Protein AF-A0A847W3Y6-F1 (afdb_monomer_lite)

Foldseek 3Di:
DDPPDPLPPDPQQVVLVVVLLLVLLLVCVVVVPDDLVWWWKWADADDPDRDQKIFIDINQFTFWIKGKDWDLDDDPPFDWDDDDNTIITIDIGGDPDRPDGGHPDIDTNSCPSQVVLQPEEDEAEDDDDPVLQVLVLVVVVVCCVPPPCVPPPDAQKKKFKKFWAWEWEWDADPVSNYIYTYIAQWTWIFIDTLQHTFKIKIARSVDRVDIDIDGDDPPLPDRRNPLVQFFFWHWYFYDDDPPTQIQIDGPHPVSNPVCVVPRSDRSRCHPVNVVVVNVVSVVDGTMDGSDMDHD

pLDDT: mean 76.76, std 15.42, range [33.19, 96.69]

Structure (mmCIF, N/CA/C/O backbone):
data_AF-A0A847W3Y6-F1
#
_entry.id   AF-A0A847W3Y6-F1
#
loop_
_atom_site.group_PDB
_atom_site.id
_atom_site.type_symbol
_atom_site.label_atom_id
_atom_site.label_alt_id
_atom_site.label_comp_id
_atom_site.label_asym_id
_atom_site.label_entity_id
_atom_site.label_seq_id
_atom_site.pdbx_PDB_ins_code
_atom_site.Cartn_x
_atom_site.Cartn_y
_atom_site.Cartn_z
_atom_site.occupancy
_atom_site.B_iso_or_equiv
_atom_site.auth_seq_id
_atom_site.auth_comp_id
_atom_site.auth_asym_id
_atom_site.auth_atom_id
_atom_site.pdbx_PDB_model_num
ATOM 1 N N . ALA A 1 1 ? 46.071 -13.046 -30.310 1.00 34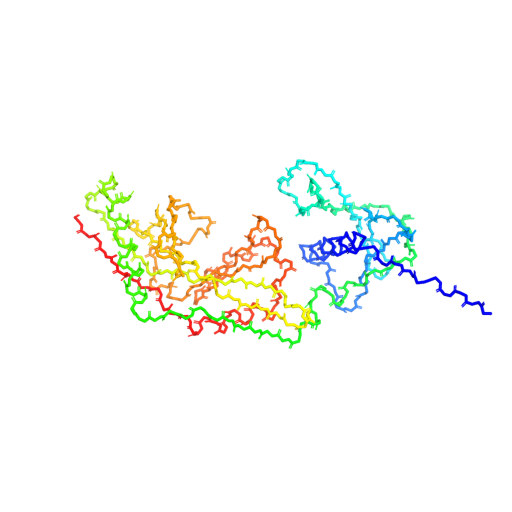.34 1 ALA A N 1
ATOM 2 C CA . ALA A 1 1 ? 45.314 -13.165 -29.049 1.00 34.34 1 ALA A CA 1
ATOM 3 C C . ALA A 1 1 ? 45.473 -11.833 -28.324 1.00 34.34 1 ALA A C 1
ATOM 5 O O . ALA A 1 1 ? 46.567 -11.531 -27.885 1.00 34.34 1 ALA A O 1
ATOM 6 N N . GLY A 1 2 ? 44.532 -10.894 -28.398 1.00 35.84 2 GLY A N 1
ATOM 7 C CA . GLY A 1 2 ? 43.123 -11.077 -28.051 1.00 35.84 2 GLY A CA 1
ATOM 8 C C . GLY A 1 2 ? 42.966 -10.951 -26.535 1.00 35.84 2 GLY A C 1
ATOM 9 O O . GLY A 1 2 ? 42.517 -11.891 -25.894 1.00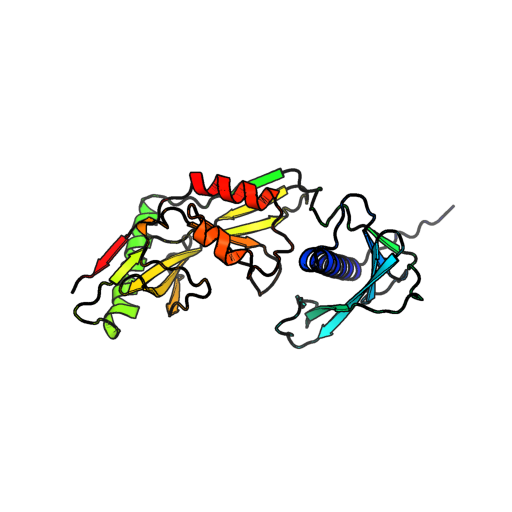 35.84 2 GLY A O 1
ATOM 10 N N . CYS A 1 3 ? 43.457 -9.853 -25.953 1.00 33.19 3 CYS A N 1
ATOM 11 C CA . CYS A 1 3 ? 43.268 -9.571 -24.534 1.00 33.19 3 CYS A CA 1
ATOM 12 C C . CYS A 1 3 ? 41.873 -8.954 -24.390 1.00 33.19 3 CYS A C 1
ATOM 14 O O . CYS A 1 3 ? 41.708 -7.750 -24.575 1.00 33.19 3 CYS A O 1
ATOM 16 N N . ASN A 1 4 ? 40.861 -9.788 -24.145 1.00 39.59 4 ASN A N 1
ATOM 17 C CA . ASN A 1 4 ? 39.539 -9.309 -23.757 1.00 39.59 4 ASN A CA 1
ATOM 18 C C . ASN A 1 4 ? 39.690 -8.601 -22.407 1.00 39.59 4 ASN A C 1
ATOM 20 O O . ASN A 1 4 ? 39.805 -9.256 -21.369 1.00 39.59 4 ASN A O 1
ATOM 24 N N . LYS A 1 5 ? 39.728 -7.262 -22.422 1.00 39.59 5 LYS A N 1
ATOM 25 C CA . LYS A 1 5 ? 39.512 -6.462 -21.216 1.00 39.59 5 LYS A CA 1
ATOM 26 C C . LYS A 1 5 ? 38.151 -6.881 -20.661 1.00 39.59 5 LYS A C 1
ATOM 28 O O . LYS A 1 5 ? 37.132 -6.689 -21.317 1.00 39.59 5 LYS A O 1
ATOM 33 N N . LYS A 1 6 ? 38.141 -7.489 -19.475 1.00 39.91 6 LYS A N 1
ATOM 34 C CA . LYS A 1 6 ? 36.922 -7.625 -18.675 1.00 39.91 6 LYS A CA 1
ATOM 35 C C . LYS A 1 6 ? 36.411 -6.205 -18.429 1.00 39.91 6 LYS A C 1
ATOM 37 O O . LYS A 1 6 ? 37.077 -5.450 -17.726 1.00 39.91 6 LYS A O 1
ATOM 42 N N . ILE A 1 7 ? 35.290 -5.843 -19.047 1.00 46.44 7 ILE A N 1
ATOM 43 C CA . ILE A 1 7 ? 34.576 -4.605 -18.734 1.00 46.44 7 ILE A CA 1
ATOM 44 C C . ILE A 1 7 ? 34.076 -4.782 -17.300 1.00 46.44 7 ILE A C 1
ATOM 46 O O . ILE A 1 7 ? 33.281 -5.679 -17.019 1.00 46.44 7 ILE A O 1
ATOM 50 N N . VAL A 1 8 ? 34.641 -4.016 -16.370 1.00 43.69 8 VAL A N 1
ATOM 51 C CA . VAL A 1 8 ? 34.155 -3.961 -14.992 1.00 43.69 8 VAL A CA 1
ATOM 52 C C . VAL A 1 8 ? 32.890 -3.117 -15.044 1.00 43.69 8 VAL A C 1
ATOM 54 O O . VAL A 1 8 ? 32.966 -1.916 -15.277 1.00 43.69 8 VAL A O 1
ATOM 57 N N . VAL A 1 9 ? 31.730 -3.759 -14.919 1.00 54.41 9 VAL A N 1
ATOM 58 C CA . VAL A 1 9 ? 30.443 -3.062 -14.856 1.00 54.41 9 VAL A CA 1
ATOM 59 C C . VAL A 1 9 ? 30.422 -2.259 -13.556 1.00 54.41 9 VAL A C 1
ATOM 61 O O . VAL A 1 9 ? 30.525 -2.835 -12.474 1.00 54.41 9 VAL A O 1
ATOM 64 N N . ASN A 1 10 ? 30.361 -0.934 -13.667 1.00 64.94 10 ASN A N 1
ATOM 65 C CA . ASN A 1 10 ? 30.278 -0.038 -12.521 1.00 64.94 10 ASN A CA 1
ATOM 66 C C . ASN A 1 10 ? 28.858 -0.117 -11.929 1.00 64.94 10 ASN A C 1
ATOM 68 O O . ASN A 1 10 ? 27.889 0.238 -12.600 1.00 64.94 10 ASN A O 1
ATOM 72 N N . GLU A 1 11 ? 28.734 -0.586 -10.684 1.00 64.94 11 GLU A N 1
ATOM 73 C CA . GLU A 1 11 ? 27.454 -0.701 -9.963 1.00 64.94 11 GLU A CA 1
ATOM 74 C C . GLU A 1 11 ? 26.702 0.643 -9.878 1.00 64.94 11 GLU A C 1
ATOM 76 O O . GLU A 1 11 ? 25.468 0.674 -9.873 1.00 64.94 11 GLU A O 1
ATOM 81 N N . GLU A 1 12 ? 27.433 1.764 -9.878 1.00 68.56 12 GLU A N 1
ATOM 82 C CA . GLU A 1 12 ? 26.855 3.112 -9.887 1.00 68.56 12 GLU A CA 1
ATOM 83 C C . GLU A 1 12 ? 26.103 3.397 -11.195 1.00 68.56 12 GLU A C 1
ATOM 85 O O . GLU A 1 12 ? 24.974 3.891 -11.178 1.00 68.56 12 GLU A O 1
ATOM 90 N N . THR A 1 13 ? 26.696 3.023 -12.330 1.00 70.88 13 THR A N 1
ATOM 91 C CA . THR A 1 13 ? 26.105 3.210 -13.659 1.00 70.88 13 THR A CA 1
ATOM 92 C C . THR A 1 13 ? 24.844 2.362 -13.829 1.00 70.88 13 THR A C 1
ATOM 94 O O . THR A 1 13 ? 23.845 2.843 -14.359 1.00 70.88 13 THR A O 1
ATOM 97 N N . GLU A 1 14 ? 24.848 1.123 -13.334 1.00 71.62 14 GLU A N 1
ATOM 98 C CA . GLU A 1 14 ? 23.669 0.247 -13.393 1.00 71.62 14 GLU A CA 1
ATOM 99 C C . GLU A 1 14 ? 22.512 0.759 -12.528 1.00 71.62 14 GLU A C 1
ATOM 101 O O . GLU A 1 14 ? 21.351 0.680 -12.928 1.00 71.62 14 GLU A O 1
ATOM 106 N N . THR A 1 15 ? 22.812 1.360 -11.374 1.00 70.19 15 THR A N 1
ATOM 107 C CA . THR A 1 15 ? 21.784 1.953 -10.508 1.00 70.19 15 THR A CA 1
ATOM 108 C C . THR A 1 15 ? 21.056 3.109 -11.205 1.00 70.19 15 THR A C 1
ATOM 110 O O . THR A 1 15 ? 19.825 3.172 -11.166 1.00 70.19 15 THR A O 1
ATOM 113 N N . LEU A 1 16 ? 21.789 3.995 -11.890 1.00 80.00 16 LEU A N 1
ATOM 114 C CA . LEU A 1 16 ? 21.196 5.107 -12.642 1.00 80.00 16 LEU A CA 1
ATOM 115 C C . LEU A 1 16 ? 20.384 4.627 -13.851 1.00 80.00 16 LEU A C 1
ATOM 117 O O . LEU A 1 16 ? 19.294 5.146 -14.083 1.00 80.00 16 LEU A O 1
ATOM 121 N N . LYS A 1 17 ? 20.859 3.601 -14.569 1.00 80.94 17 LYS A N 1
ATOM 122 C CA . LYS A 1 17 ? 20.120 2.987 -15.686 1.00 80.94 17 LYS A CA 1
ATOM 123 C C . LYS A 1 17 ? 18.768 2.441 -15.243 1.00 80.94 17 LYS A C 1
ATOM 125 O O . LYS A 1 17 ? 17.753 2.751 -15.859 1.00 80.94 17 LYS A O 1
ATOM 130 N N . ILE A 1 18 ? 18.745 1.680 -14.146 1.00 73.31 18 ILE A N 1
ATOM 131 C CA . ILE A 1 18 ? 17.509 1.136 -13.566 1.00 73.31 18 ILE A CA 1
ATOM 132 C C . ILE A 1 18 ? 16.547 2.268 -13.192 1.00 73.31 18 ILE A C 1
ATOM 134 O O . ILE A 1 18 ? 15.336 2.157 -13.394 1.00 73.31 18 ILE A O 1
ATOM 138 N N . PHE A 1 19 ? 17.072 3.359 -12.635 1.00 76.50 19 PHE A N 1
ATOM 139 C CA . PHE A 1 19 ? 16.254 4.497 -12.239 1.00 76.50 19 PHE A CA 1
ATOM 140 C C . PHE A 1 19 ? 15.666 5.243 -13.447 1.00 76.50 19 PHE A C 1
ATOM 142 O O . PHE A 1 19 ? 14.465 5.511 -13.461 1.00 76.50 19 PHE A O 1
ATOM 149 N N . ALA A 1 20 ? 16.464 5.499 -14.488 1.00 83.50 20 ALA A N 1
ATOM 150 C CA . ALA A 1 20 ? 15.996 6.105 -15.735 1.00 83.50 20 ALA A CA 1
ATOM 151 C C . ALA A 1 20 ? 14.949 5.241 -16.449 1.00 83.50 20 ALA A C 1
ATOM 153 O O . ALA A 1 20 ? 13.919 5.757 -16.877 1.00 83.50 20 ALA A O 1
ATOM 154 N N . GLN A 1 21 ? 15.179 3.927 -16.515 1.00 82.31 21 GLN A N 1
ATOM 155 C CA . GLN A 1 21 ? 14.214 2.956 -17.032 1.00 82.31 21 GLN A CA 1
ATOM 156 C C . GLN A 1 21 ? 12.876 3.076 -16.302 1.00 82.31 21 GLN A C 1
ATOM 158 O O . GLN A 1 21 ? 11.837 3.218 -16.940 1.00 82.31 21 GLN A O 1
ATOM 163 N N . SER A 1 22 ? 12.909 3.111 -14.969 1.00 74.50 22 SER A N 1
ATOM 164 C CA . SER A 1 22 ? 11.678 3.196 -14.186 1.00 74.50 22 SER A CA 1
ATOM 165 C C . SER A 1 22 ? 10.915 4.508 -14.443 1.00 74.50 22 SER A C 1
ATOM 167 O O . SER A 1 22 ? 9.686 4.502 -14.455 1.00 74.50 22 SER A O 1
ATOM 169 N N . CYS A 1 23 ? 11.622 5.631 -14.646 1.00 80.38 23 CYS A N 1
ATOM 170 C CA . CYS A 1 23 ? 11.006 6.920 -14.999 1.00 80.38 23 CYS A CA 1
ATOM 171 C C . CYS A 1 23 ? 10.324 6.867 -16.377 1.00 80.38 23 CYS A C 1
ATOM 173 O O . CYS A 1 23 ? 9.257 7.446 -16.563 1.00 80.38 23 CYS A O 1
ATOM 175 N N . ALA A 1 24 ? 10.933 6.163 -17.335 1.00 83.56 24 ALA A N 1
ATOM 176 C CA . ALA A 1 24 ? 10.386 5.978 -18.675 1.00 83.56 24 ALA A CA 1
ATOM 177 C C . ALA A 1 24 ? 9.082 5.168 -18.661 1.00 83.56 24 ALA A C 1
ATOM 179 O O . ALA A 1 24 ? 8.112 5.542 -19.315 1.00 83.56 24 ALA A O 1
ATOM 180 N N . GLU A 1 25 ? 9.070 4.071 -17.902 1.00 76.44 25 GLU A N 1
ATOM 181 C CA . GLU A 1 25 ? 7.910 3.189 -17.735 1.00 76.44 25 GLU A CA 1
ATOM 182 C C . GLU A 1 25 ? 6.723 3.944 -17.134 1.00 76.44 25 GLU A C 1
ATOM 184 O O . GLU A 1 25 ? 5.634 3.930 -17.699 1.00 76.44 25 GLU A O 1
ATOM 189 N N . GLU A 1 26 ? 6.959 4.683 -16.048 1.00 73.00 26 GLU A N 1
ATOM 190 C CA . GLU A 1 26 ? 5.934 5.496 -15.386 1.00 73.00 26 GLU A CA 1
ATOM 191 C C . GLU A 1 26 ? 5.360 6.570 -16.321 1.00 73.00 26 GLU A C 1
ATOM 193 O O . GLU A 1 26 ? 4.152 6.788 -16.351 1.00 73.00 26 GLU A O 1
ATOM 198 N N . TYR A 1 27 ? 6.202 7.216 -17.132 1.00 79.56 27 TYR A N 1
ATOM 199 C CA . TYR A 1 27 ? 5.732 8.180 -18.125 1.00 79.56 27 TYR A CA 1
ATOM 200 C C . TYR A 1 27 ? 4.828 7.535 -19.186 1.00 79.56 27 TYR A C 1
ATOM 202 O O . TYR A 1 27 ? 3.799 8.115 -19.543 1.00 79.56 27 TYR A O 1
ATOM 210 N N . LEU A 1 28 ? 5.184 6.346 -19.685 1.00 76.75 28 LEU A N 1
ATOM 211 C CA . LEU A 1 28 ? 4.359 5.612 -20.649 1.00 76.75 28 LEU A CA 1
ATOM 212 C C . LEU A 1 28 ? 3.020 5.179 -20.042 1.00 76.75 28 LEU A C 1
ATOM 214 O O . LEU A 1 28 ? 1.999 5.243 -20.726 1.00 76.75 28 LEU A O 1
ATOM 218 N N . GLU A 1 29 ? 3.029 4.771 -18.773 1.00 68.19 29 GLU A N 1
ATOM 219 C CA . GLU A 1 29 ? 1.849 4.343 -18.022 1.00 68.19 29 GLU A CA 1
ATOM 220 C C . GLU A 1 29 ? 0.889 5.515 -17.760 1.00 68.19 29 GLU A C 1
ATOM 222 O O . GLU A 1 29 ? -0.261 5.475 -18.196 1.00 68.19 29 GLU A O 1
ATOM 227 N N . ILE A 1 30 ? 1.371 6.603 -17.142 1.00 63.78 30 ILE A N 1
ATOM 228 C CA . ILE A 1 30 ? 0.557 7.779 -16.775 1.00 63.78 30 ILE A CA 1
ATOM 229 C C . ILE A 1 30 ? -0.110 8.412 -18.000 1.00 63.78 30 ILE A C 1
ATOM 231 O O . ILE A 1 30 ? -1.245 8.884 -17.922 1.00 63.78 30 ILE A O 1
ATOM 235 N N . ASN A 1 31 ? 0.583 8.420 -19.138 1.00 64.88 31 ASN A N 1
ATOM 236 C CA . ASN A 1 31 ? 0.076 9.023 -20.368 1.00 64.88 31 ASN A CA 1
ATOM 237 C C . ASN A 1 31 ? -0.657 8.025 -21.279 1.00 64.88 31 ASN A C 1
ATOM 239 O O . ASN A 1 31 ? -1.070 8.403 -22.377 1.00 64.88 31 ASN A O 1
ATOM 243 N N . ASN A 1 32 ? -0.833 6.769 -20.847 1.00 62.59 32 ASN A N 1
ATOM 244 C CA . ASN A 1 32 ? -1.475 5.702 -21.619 1.00 62.59 32 ASN A CA 1
ATOM 245 C C . ASN A 1 32 ? -0.882 5.554 -23.040 1.00 62.59 32 ASN A C 1
ATOM 247 O O . ASN A 1 32 ? -1.601 5.490 -24.040 1.00 62.59 32 ASN A O 1
ATOM 251 N N . LEU A 1 33 ? 0.451 5.567 -23.129 1.00 74.44 33 LEU A N 1
ATOM 252 C CA . LEU A 1 33 ? 1.201 5.551 -24.390 1.00 74.44 33 LEU A CA 1
ATOM 253 C C . LEU A 1 33 ? 1.702 4.161 -24.787 1.00 74.44 33 LEU A C 1
ATOM 255 O O . LEU A 1 33 ? 2.223 4.024 -25.894 1.00 74.44 33 LEU A O 1
ATOM 259 N N . TYR A 1 34 ? 1.602 3.163 -23.908 1.00 76.44 34 TYR A N 1
ATOM 260 C CA . TYR A 1 34 ? 2.108 1.812 -24.151 1.00 76.44 34 TYR A CA 1
ATOM 261 C C . TYR A 1 34 ? 1.207 1.005 -25.102 1.00 76.44 34 TYR A C 1
ATOM 263 O O . TYR A 1 34 ? -0.010 0.959 -24.937 1.00 76.44 34 TYR A O 1
ATOM 271 N N . ASP A 1 35 ? 1.827 0.345 -26.081 1.00 72.94 35 ASP A N 1
ATOM 272 C CA . ASP A 1 35 ? 1.204 -0.583 -27.030 1.00 72.94 35 ASP A CA 1
ATOM 273 C C . ASP A 1 35 ? 2.084 -1.835 -27.137 1.00 72.94 35 ASP A C 1
ATOM 275 O O . ASP A 1 35 ? 3.240 -1.754 -27.553 1.00 72.94 35 ASP A O 1
ATOM 279 N N . GLU A 1 36 ? 1.540 -2.998 -26.780 1.00 73.50 36 GLU A N 1
ATOM 280 C CA . GLU A 1 36 ? 2.258 -4.282 -26.772 1.00 73.50 36 GLU A CA 1
ATOM 281 C C . GLU A 1 36 ? 2.876 -4.657 -28.134 1.00 73.50 36 GLU A C 1
ATOM 283 O O . GLU A 1 36 ? 3.815 -5.450 -28.195 1.00 73.50 36 GLU A O 1
ATOM 288 N N . ASN A 1 37 ? 2.379 -4.075 -29.233 1.00 79.19 37 ASN A N 1
ATOM 289 C CA . ASN A 1 37 ? 2.835 -4.365 -30.593 1.00 79.19 37 ASN A CA 1
ATOM 290 C C . ASN A 1 37 ? 3.971 -3.452 -31.076 1.00 79.19 37 ASN A C 1
ATOM 292 O O . ASN A 1 37 ? 4.417 -3.603 -32.216 1.00 79.19 37 ASN A O 1
ATOM 296 N N . LYS A 1 38 ? 4.413 -2.494 -30.254 1.00 82.75 38 LYS A N 1
ATOM 297 C CA . LYS A 1 38 ? 5.449 -1.511 -30.602 1.00 82.75 38 LYS A CA 1
ATOM 298 C C . LYS A 1 38 ? 6.684 -1.674 -29.744 1.00 82.75 38 LYS A C 1
ATOM 300 O O . LYS A 1 38 ? 6.582 -2.109 -28.608 1.00 82.75 38 LYS A O 1
ATOM 305 N N . GLU A 1 39 ? 7.846 -1.283 -30.247 1.00 85.88 39 GLU A N 1
ATOM 306 C CA . GLU A 1 39 ? 9.115 -1.391 -29.528 1.00 85.88 39 GLU A CA 1
ATOM 307 C C . GLU A 1 39 ? 9.443 -0.094 -28.770 1.00 85.88 39 GLU A C 1
ATOM 309 O O . GLU A 1 39 ? 9.721 0.937 -29.381 1.00 85.88 39 GLU A O 1
ATOM 314 N N . TYR A 1 40 ? 9.464 -0.154 -27.439 1.00 86.56 40 TYR A N 1
ATOM 315 C CA . TYR A 1 40 ? 9.875 0.914 -26.533 1.00 86.56 40 TYR A CA 1
ATOM 316 C C . TYR A 1 40 ? 11.264 0.637 -25.963 1.00 86.56 40 TYR A C 1
ATOM 318 O O . TYR A 1 40 ? 11.552 -0.450 -25.460 1.00 86.56 40 TYR A O 1
ATOM 326 N N . TYR A 1 41 ? 12.130 1.644 -25.978 1.00 89.12 41 TYR A N 1
ATOM 327 C CA . TYR A 1 41 ? 13.444 1.573 -25.342 1.00 89.12 41 TYR A CA 1
ATOM 328 C C . TYR A 1 41 ? 13.901 2.953 -24.879 1.00 89.12 41 TYR A C 1
ATOM 330 O O . TYR A 1 41 ? 13.592 3.964 -25.512 1.00 89.12 41 TYR A O 1
ATOM 338 N N . ILE A 1 42 ? 14.694 2.994 -23.808 1.00 91.00 42 ILE A N 1
ATOM 339 C CA . ILE A 1 42 ? 15.541 4.156 -23.538 1.00 91.00 42 ILE A CA 1
ATOM 340 C C . ILE A 1 42 ? 16.889 3.967 -24.221 1.00 91.00 42 ILE A C 1
ATOM 342 O O . ILE A 1 42 ? 17.465 2.879 -24.216 1.00 91.00 42 ILE A O 1
ATOM 346 N N . SER A 1 43 ? 17.401 5.032 -24.818 1.00 90.88 43 SER A N 1
ATOM 347 C CA . SER A 1 43 ? 18.716 5.076 -25.440 1.00 90.88 43 SER A CA 1
ATOM 348 C C . SER A 1 43 ? 19.589 6.121 -24.766 1.00 90.88 43 SER A C 1
ATOM 350 O O . SER A 1 43 ? 19.091 7.127 -24.261 1.00 90.88 43 SER A O 1
ATOM 352 N N . TYR A 1 44 ? 20.891 5.866 -24.739 1.00 87.75 44 TYR A N 1
ATOM 353 C CA . TYR A 1 44 ? 21.872 6.726 -24.092 1.00 87.75 44 TYR A CA 1
ATOM 354 C C . TYR A 1 44 ? 23.248 6.589 -24.771 1.00 87.75 44 TYR A C 1
ATOM 356 O O . TYR A 1 44 ? 23.489 5.612 -25.491 1.00 87.75 44 TYR A O 1
ATOM 364 N N . PRO A 1 45 ? 24.147 7.579 -24.624 1.00 79.62 45 PRO A N 1
ATOM 365 C CA . PRO A 1 45 ? 25.482 7.508 -25.213 1.00 79.62 45 PRO A CA 1
ATOM 366 C C . PRO A 1 45 ? 26.354 6.453 -24.517 1.00 79.62 45 PRO A C 1
ATOM 368 O O . PRO A 1 45 ? 26.329 6.335 -23.293 1.00 79.62 45 PRO A O 1
ATOM 371 N N . GLU A 1 46 ? 27.178 5.733 -25.285 1.00 75.75 46 GLU A N 1
ATOM 372 C CA . GLU A 1 46 ? 28.233 4.877 -24.724 1.00 75.75 46 GLU A CA 1
ATOM 373 C C . GLU A 1 46 ? 29.187 5.728 -23.869 1.00 75.75 46 GLU A C 1
ATOM 375 O O . GLU A 1 46 ? 29.728 6.738 -24.327 1.00 75.75 46 GLU A O 1
ATOM 380 N N . SER A 1 47 ? 29.361 5.338 -22.607 1.00 71.06 47 SER A N 1
ATOM 381 C CA . SER A 1 47 ? 30.118 6.098 -21.612 1.00 71.06 47 SER A CA 1
ATOM 382 C C . SER A 1 47 ? 30.763 5.162 -20.590 1.00 71.06 47 SER A C 1
ATOM 384 O O . SER A 1 47 ? 30.124 4.230 -20.100 1.00 71.06 47 SER A O 1
ATOM 386 N N . GLU A 1 48 ? 32.023 5.434 -20.236 1.00 68.56 48 GLU A N 1
ATOM 387 C CA . GLU A 1 48 ? 32.693 4.806 -19.084 1.00 68.56 48 GLU A CA 1
ATOM 388 C C . GLU A 1 48 ? 32.287 5.471 -17.747 1.00 68.56 48 GLU A C 1
ATOM 390 O O . GLU A 1 48 ? 32.504 4.900 -16.679 1.00 68.56 48 GLU A O 1
ATOM 395 N N . GLU A 1 49 ? 31.652 6.647 -17.809 1.00 79.44 49 GLU A N 1
ATOM 396 C CA . GLU A 1 49 ? 31.169 7.438 -16.671 1.00 79.44 49 GLU A CA 1
ATOM 397 C C . GLU A 1 49 ? 29.654 7.263 -16.437 1.00 79.44 49 GLU A C 1
ATOM 399 O O . GLU A 1 49 ? 28.925 6.921 -17.380 1.00 79.44 49 GLU A O 1
ATOM 404 N N . PRO A 1 50 ? 29.148 7.535 -15.215 1.00 78.06 50 PRO A N 1
ATOM 405 C CA . PRO A 1 50 ? 27.720 7.499 -14.905 1.00 78.06 50 PRO A CA 1
ATOM 406 C C . PRO A 1 50 ? 26.891 8.399 -15.835 1.00 78.06 50 PRO A C 1
ATOM 408 O O . PRO A 1 50 ? 27.200 9.576 -16.028 1.00 78.06 50 PRO A O 1
ATOM 411 N N . VAL A 1 51 ? 25.819 7.839 -16.397 1.00 82.31 51 VAL A N 1
ATOM 412 C CA . VAL A 1 51 ? 24.946 8.515 -17.364 1.00 82.31 51 VAL A CA 1
ATOM 413 C C . VAL A 1 51 ? 23.721 9.090 -16.658 1.00 82.31 51 VAL A C 1
ATOM 415 O O . VAL A 1 51 ? 23.009 8.373 -15.950 1.00 82.31 51 VAL A O 1
ATOM 418 N N . TYR A 1 52 ? 23.467 10.375 -16.896 1.00 88.50 52 TYR A N 1
ATOM 419 C CA . TYR A 1 52 ? 22.373 11.139 -16.290 1.00 88.50 52 TYR A CA 1
ATOM 420 C C . TYR A 1 52 ? 21.301 11.572 -17.295 1.00 88.50 52 TYR A C 1
ATOM 422 O O . TYR A 1 52 ? 20.312 12.181 -16.911 1.00 88.50 52 TYR A O 1
ATOM 430 N N . GLU A 1 53 ? 21.472 11.258 -18.575 1.00 90.81 53 GLU A N 1
ATOM 431 C CA . GLU A 1 53 ? 20.554 11.676 -19.627 1.00 90.81 53 GLU A CA 1
ATOM 432 C C . GLU A 1 53 ? 20.237 10.495 -20.540 1.00 90.81 53 GLU A C 1
ATOM 434 O O . GLU A 1 53 ? 21.138 9.843 -21.075 1.00 90.81 53 GLU A O 1
ATOM 439 N N . TYR A 1 54 ? 18.945 10.214 -20.681 1.00 92.06 54 TYR A N 1
ATOM 440 C CA . TYR A 1 54 ? 18.407 9.103 -21.456 1.00 92.06 54 TYR A CA 1
ATOM 441 C C . TYR A 1 54 ? 17.276 9.610 -22.346 1.00 92.06 54 TYR A C 1
ATOM 443 O O . TYR A 1 54 ? 16.639 10.620 -22.057 1.00 92.06 54 TYR A O 1
ATOM 451 N N . TYR A 1 55 ? 16.999 8.890 -23.423 1.00 91.88 55 TYR A N 1
ATOM 452 C CA . TYR A 1 55 ? 16.024 9.295 -24.428 1.00 91.88 55 TYR A CA 1
ATOM 453 C C . TYR A 1 55 ? 15.073 8.138 -24.701 1.00 91.88 55 TYR A C 1
ATOM 455 O O . TYR A 1 55 ? 15.514 7.063 -25.100 1.00 91.88 55 TYR A O 1
ATOM 463 N N . LEU A 1 56 ? 13.782 8.350 -24.470 1.00 90.94 56 LEU A N 1
ATOM 464 C CA . LEU A 1 56 ? 12.730 7.369 -24.687 1.00 90.94 56 LEU A CA 1
ATOM 465 C C . LEU A 1 56 ? 12.285 7.374 -26.151 1.00 90.94 56 LEU A C 1
ATOM 467 O O . LEU A 1 56 ? 11.934 8.420 -26.700 1.00 90.94 56 LEU A O 1
ATOM 471 N N . PHE A 1 57 ? 12.251 6.190 -26.752 1.00 89.94 57 PHE A N 1
ATOM 472 C CA . PHE A 1 57 ? 11.795 5.959 -28.117 1.00 89.94 57 PHE A CA 1
ATOM 473 C C . PHE A 1 57 ? 10.660 4.933 -28.174 1.00 89.94 57 PHE A C 1
ATOM 475 O O . PHE A 1 57 ? 10.573 4.055 -27.317 1.00 89.94 57 PHE A O 1
ATOM 482 N N . CYS A 1 58 ? 9.844 5.033 -29.226 1.00 88.81 58 CYS A N 1
ATOM 483 C CA . CYS A 1 58 ? 8.862 4.043 -29.670 1.00 88.81 58 CYS A CA 1
ATOM 484 C C . CYS A 1 58 ? 8.997 3.840 -31.186 1.00 88.81 58 CYS A C 1
ATOM 486 O O . CYS A 1 58 ? 8.780 4.787 -31.946 1.00 88.81 58 CYS A O 1
ATOM 488 N N . ASP A 1 59 ? 9.336 2.633 -31.641 1.00 86.12 59 ASP A N 1
ATOM 489 C CA . ASP A 1 59 ? 9.587 2.313 -33.059 1.00 86.12 59 ASP A CA 1
ATOM 490 C C . ASP A 1 59 ? 10.475 3.372 -33.745 1.00 86.12 59 ASP A C 1
ATOM 492 O O . ASP A 1 59 ? 10.104 3.961 -34.761 1.00 86.12 59 ASP A O 1
ATOM 496 N N . GLU A 1 60 ? 11.620 3.692 -33.131 1.00 83.38 60 GLU A N 1
ATOM 497 C CA . GLU A 1 60 ? 12.573 4.725 -33.584 1.00 83.38 60 GLU A CA 1
ATOM 498 C C . GLU A 1 60 ? 12.081 6.183 -33.504 1.00 83.38 60 GLU A C 1
ATOM 500 O O . GLU A 1 60 ? 12.857 7.110 -33.748 1.00 83.38 60 GLU A O 1
ATOM 505 N N . ASN A 1 61 ? 10.836 6.427 -33.087 1.00 86.19 61 ASN A N 1
ATOM 506 C CA . ASN A 1 61 ? 10.324 7.774 -32.847 1.00 86.19 61 ASN A CA 1
ATOM 507 C C . ASN A 1 61 ? 10.667 8.227 -31.434 1.00 86.19 61 ASN A C 1
ATOM 509 O O . ASN A 1 61 ? 10.296 7.577 -30.458 1.00 86.19 61 ASN A O 1
ATOM 513 N N . PHE A 1 62 ? 11.349 9.361 -31.327 1.00 88.69 62 PHE A N 1
ATOM 514 C CA . PHE A 1 62 ? 11.616 10.000 -30.047 1.00 88.69 62 PHE A CA 1
ATOM 515 C C . PHE A 1 62 ? 10.306 10.459 -29.390 1.00 88.69 62 PHE A C 1
ATOM 517 O O . PHE A 1 62 ? 9.476 11.094 -30.046 1.00 88.69 62 PHE A O 1
ATOM 524 N N . LEU A 1 63 ? 10.134 10.131 -28.109 1.00 87.44 63 LEU A N 1
ATOM 525 C CA . LEU A 1 63 ? 8.966 10.509 -27.314 1.00 87.44 63 LEU A CA 1
ATOM 526 C C . LEU A 1 63 ? 9.305 11.560 -26.259 1.00 87.44 63 LEU A C 1
ATOM 528 O O . LEU A 1 63 ? 8.610 12.566 -26.153 1.00 87.44 63 LEU A O 1
ATOM 532 N N . ALA A 1 64 ? 10.343 11.313 -25.459 1.00 90.75 64 ALA A N 1
ATOM 533 C CA . ALA A 1 64 ? 10.688 12.167 -24.329 1.00 90.75 64 ALA A CA 1
ATOM 534 C C . ALA A 1 64 ? 12.144 11.982 -23.899 1.00 90.75 64 ALA A C 1
ATOM 536 O O . ALA A 1 64 ? 12.745 10.921 -24.086 1.00 90.75 64 ALA A O 1
ATOM 537 N N . LYS A 1 65 ? 12.704 13.011 -23.272 1.00 92.44 65 LYS A N 1
ATOM 538 C CA . LYS A 1 65 ? 13.999 12.965 -22.596 1.00 92.44 65 LYS A CA 1
ATOM 539 C C . LYS A 1 65 ? 13.787 12.644 -21.117 1.00 92.44 65 LYS A C 1
ATOM 541 O O . LYS A 1 65 ? 12.852 13.141 -20.502 1.00 92.44 65 LYS A O 1
ATOM 546 N N . ILE A 1 66 ? 14.671 11.842 -20.540 1.00 91.50 66 ILE A N 1
ATOM 547 C CA . ILE A 1 66 ? 14.710 11.514 -19.115 1.00 91.50 66 ILE A CA 1
ATOM 548 C C . ILE A 1 66 ? 16.014 12.078 -18.556 1.00 91.50 66 ILE A C 1
ATOM 550 O O . ILE A 1 66 ? 17.103 11.631 -18.921 1.00 91.50 66 ILE A O 1
ATOM 554 N N . GLU A 1 67 ? 15.900 13.064 -17.675 1.00 92.12 67 GLU A N 1
ATOM 555 C CA . GLU A 1 67 ? 17.029 13.735 -17.039 1.00 92.12 67 GLU A CA 1
ATOM 556 C C . GLU A 1 67 ? 17.119 13.341 -15.565 1.00 92.12 67 GLU A C 1
ATOM 558 O O . GLU A 1 67 ? 16.151 13.457 -14.813 1.00 92.12 67 GLU A O 1
ATOM 563 N N . LEU A 1 68 ? 18.294 12.872 -15.154 1.00 90.75 68 LEU A N 1
ATOM 564 C CA . LEU A 1 68 ? 18.627 12.542 -13.778 1.00 90.75 68 LEU A CA 1
ATOM 565 C C . LEU A 1 68 ? 19.493 13.660 -13.185 1.00 90.75 68 LEU A C 1
ATOM 567 O O . LEU A 1 68 ? 20.540 13.994 -13.727 1.00 90.75 68 LEU A O 1
ATOM 571 N N . SER A 1 69 ? 19.096 14.216 -12.046 1.00 89.25 69 SER A N 1
ATOM 572 C CA . SER A 1 69 ? 19.806 15.315 -11.379 1.00 89.25 69 SER A CA 1
ATOM 573 C C . SER A 1 69 ? 20.207 14.941 -9.959 1.00 89.25 69 SER A C 1
ATOM 575 O O . SER A 1 69 ? 19.374 14.456 -9.199 1.00 89.25 69 SER A O 1
ATOM 577 N N . TYR A 1 70 ? 21.461 15.197 -9.578 1.00 88.50 70 TYR A N 1
ATOM 578 C CA . TYR A 1 70 ? 21.921 15.053 -8.193 1.00 88.50 70 TYR A CA 1
ATOM 579 C C . TYR A 1 70 ? 21.636 16.310 -7.364 1.00 88.50 70 TYR A C 1
ATOM 581 O O . TYR A 1 70 ? 21.889 17.426 -7.815 1.00 88.50 70 TYR A O 1
ATOM 589 N N . SER A 1 71 ? 21.178 16.118 -6.128 1.00 84.81 71 SER A N 1
ATOM 590 C CA . SER A 1 71 ? 20.973 17.164 -5.126 1.00 84.81 71 SER A CA 1
ATOM 591 C C . SER A 1 71 ? 21.358 16.655 -3.736 1.00 84.81 71 SER A C 1
ATOM 593 O O . SER A 1 71 ? 21.037 15.525 -3.377 1.00 84.81 71 SER A O 1
ATOM 595 N N . GLU A 1 72 ? 22.012 17.485 -2.922 1.00 86.56 72 GLU A N 1
ATOM 596 C CA . GLU A 1 72 ? 22.231 17.189 -1.493 1.00 86.56 72 GLU A CA 1
ATOM 597 C C . GLU A 1 72 ? 20.943 17.369 -0.668 1.00 86.56 72 GLU A C 1
ATOM 599 O O . GLU A 1 72 ? 20.789 16.791 0.406 1.00 86.56 72 GLU A O 1
ATOM 604 N N . GLU A 1 73 ? 19.986 18.137 -1.192 1.00 75.44 73 GLU A N 1
ATOM 605 C CA . GLU A 1 73 ? 18.691 18.389 -0.567 1.00 75.44 73 GLU A CA 1
ATOM 606 C C . GLU A 1 73 ? 17.606 17.493 -1.170 1.00 75.44 73 GLU A C 1
ATOM 608 O O . GLU A 1 73 ? 17.553 17.283 -2.387 1.00 75.44 73 GLU A O 1
ATOM 613 N N . ILE A 1 74 ? 16.711 16.989 -0.319 1.00 63.66 74 ILE A N 1
ATOM 614 C CA . ILE A 1 74 ? 15.560 16.203 -0.761 1.00 63.66 74 ILE A CA 1
ATOM 615 C C . ILE A 1 74 ? 14.586 17.096 -1.540 1.00 63.66 74 ILE A C 1
ATOM 617 O O . ILE A 1 74 ? 14.118 18.121 -1.042 1.00 63.66 74 ILE A O 1
ATOM 621 N N . GLN A 1 75 ? 14.268 16.700 -2.771 1.00 63.34 75 GLN A N 1
ATOM 622 C CA . GLN A 1 75 ? 13.246 17.370 -3.566 1.00 63.34 75 GLN A CA 1
ATOM 623 C C . GLN A 1 75 ? 11.908 16.666 -3.380 1.00 63.34 75 GLN A C 1
ATOM 625 O O . GLN A 1 75 ? 11.712 15.527 -3.802 1.00 63.34 75 GLN A O 1
ATOM 630 N N . TYR A 1 76 ? 10.988 17.358 -2.716 1.00 48.88 76 TYR A N 1
ATOM 631 C CA . TYR A 1 76 ? 9.617 16.898 -2.556 1.00 48.88 76 TYR A CA 1
ATOM 632 C C . TYR A 1 76 ? 8.875 17.027 -3.898 1.00 48.88 76 TYR A C 1
ATOM 634 O O . TYR A 1 76 ? 9.126 17.969 -4.646 1.00 48.88 76 TYR A O 1
ATOM 642 N N . PHE A 1 77 ? 7.956 16.099 -4.184 1.00 51.88 77 PHE A N 1
ATOM 643 C CA . PHE A 1 77 ? 7.104 16.050 -5.394 1.00 51.88 77 PHE A CA 1
ATOM 644 C C . PHE A 1 77 ? 7.752 15.573 -6.702 1.00 51.88 77 PHE A C 1
ATOM 646 O O . PHE A 1 77 ? 7.084 15.577 -7.733 1.00 51.88 77 PHE A O 1
ATOM 653 N N . LEU A 1 78 ? 9.004 15.117 -6.679 1.00 57.19 78 LEU A N 1
ATOM 654 C CA . LEU A 1 78 ? 9.641 14.476 -7.831 1.00 57.19 78 LEU A CA 1
ATOM 655 C C . LEU A 1 78 ? 10.145 13.085 -7.452 1.00 57.19 78 LEU A C 1
ATOM 657 O O . LEU A 1 78 ? 10.532 12.834 -6.304 1.00 57.19 78 LEU A O 1
ATOM 661 N N . ARG A 1 79 ? 10.156 12.171 -8.427 1.00 62.62 79 ARG A N 1
ATOM 662 C CA . ARG A 1 79 ? 10.698 10.831 -8.223 1.00 62.62 79 ARG A CA 1
ATOM 663 C C . ARG A 1 79 ? 12.178 10.952 -7.893 1.00 62.62 79 ARG A C 1
ATOM 665 O O . ARG A 1 79 ? 12.944 11.476 -8.697 1.00 62.62 79 ARG A O 1
ATOM 672 N N . SER A 1 80 ? 12.581 10.466 -6.724 1.00 70.56 80 SER A N 1
ATOM 673 C CA . SER A 1 80 ? 13.965 10.562 -6.270 1.00 70.56 80 SER A CA 1
ATOM 674 C C . SER A 1 80 ? 14.419 9.340 -5.483 1.00 70.56 80 SER A C 1
ATOM 676 O O . SER A 1 80 ? 13.599 8.612 -4.927 1.00 70.56 80 SER A O 1
ATOM 678 N N . PHE A 1 81 ? 15.732 9.111 -5.427 1.00 65.56 81 PHE A N 1
ATOM 679 C CA . PHE A 1 81 ? 16.336 8.064 -4.611 1.00 65.56 81 PHE A CA 1
ATOM 680 C C . PHE A 1 81 ? 17.595 8.523 -3.897 1.00 65.56 81 PHE A C 1
ATOM 682 O O . PHE A 1 81 ? 18.338 9.348 -4.418 1.00 65.56 81 PHE A O 1
ATOM 689 N N . LYS A 1 82 ? 17.856 7.964 -2.709 1.00 71.94 82 LYS A N 1
ATOM 690 C CA . LYS A 1 82 ? 19.085 8.251 -1.963 1.00 71.94 82 LYS A CA 1
ATOM 691 C C . LYS A 1 82 ? 20.298 7.704 -2.714 1.00 71.94 82 LYS A C 1
ATOM 693 O O . LYS A 1 82 ? 20.372 6.505 -2.975 1.00 71.94 82 LYS A O 1
ATOM 698 N N . TYR A 1 83 ? 21.265 8.567 -2.989 1.00 71.00 83 TYR A N 1
ATOM 699 C CA . TYR A 1 83 ? 22.472 8.244 -3.735 1.00 71.00 83 TYR A CA 1
ATOM 700 C C . TYR A 1 83 ? 23.675 8.945 -3.111 1.00 71.00 83 TYR A C 1
ATOM 702 O O . TYR A 1 83 ? 23.731 10.173 -3.069 1.00 71.00 83 TYR A O 1
ATOM 710 N N . LYS A 1 84 ? 24.649 8.160 -2.636 1.00 79.75 84 LYS A N 1
ATOM 711 C CA . LYS A 1 84 ? 25.809 8.666 -1.883 1.00 79.75 84 LYS A CA 1
ATOM 712 C C . LYS A 1 84 ? 25.340 9.558 -0.716 1.00 79.75 84 LYS A C 1
ATOM 714 O O . LYS A 1 84 ? 24.492 9.124 0.069 1.00 79.75 84 LYS A O 1
ATOM 719 N N . ASP A 1 85 ? 25.863 10.777 -0.626 1.00 83.00 85 ASP A N 1
ATOM 720 C CA . ASP A 1 85 ? 25.541 11.754 0.420 1.00 83.00 85 ASP A CA 1
ATOM 721 C C . ASP A 1 85 ? 24.305 12.615 0.093 1.00 83.00 85 ASP A C 1
ATOM 723 O O . ASP A 1 85 ? 23.946 13.493 0.873 1.00 83.00 85 ASP A O 1
ATOM 727 N N . GLY A 1 86 ? 23.625 12.349 -1.026 1.00 85.31 86 GLY A N 1
ATOM 728 C CA . GLY A 1 86 ? 22.464 13.110 -1.480 1.00 85.31 86 GLY A CA 1
ATOM 729 C C . GLY A 1 86 ? 21.393 12.235 -2.125 1.00 85.31 86 GLY A C 1
ATOM 730 O O . GLY A 1 86 ? 21.135 11.102 -1.705 1.00 85.31 86 GLY A O 1
ATOM 731 N N . PHE A 1 87 ? 20.747 12.783 -3.148 1.00 81.31 87 PHE A N 1
ATOM 732 C CA . PHE A 1 87 ? 19.626 12.186 -3.858 1.00 81.31 87 PHE A CA 1
ATOM 733 C C . PHE A 1 87 ? 19.763 12.398 -5.363 1.00 81.31 87 PHE A C 1
ATOM 735 O O . PHE A 1 87 ? 20.250 13.434 -5.807 1.00 81.31 87 PHE A O 1
ATOM 742 N N . ILE A 1 88 ? 19.303 11.427 -6.148 1.00 82.31 88 ILE A N 1
ATOM 743 C CA . ILE A 1 88 ? 19.057 11.601 -7.580 1.00 82.31 88 ILE A CA 1
ATOM 744 C C . ILE A 1 88 ? 17.565 11.785 -7.790 1.00 82.31 88 ILE A C 1
ATOM 746 O O . ILE A 1 88 ? 16.791 10.965 -7.305 1.00 82.31 88 ILE A O 1
ATOM 750 N N . THR A 1 89 ? 17.183 12.803 -8.548 1.00 84.12 89 THR A N 1
ATOM 751 C CA . THR A 1 89 ? 15.816 13.055 -9.007 1.00 84.12 89 THR A CA 1
ATOM 752 C C . THR A 1 89 ? 15.709 12.758 -10.498 1.00 84.12 89 THR A C 1
ATOM 754 O O . THR A 1 89 ? 16.623 13.102 -11.241 1.00 84.12 89 THR A O 1
ATOM 757 N N . GLY A 1 90 ? 14.622 12.126 -10.937 1.00 83.44 90 GLY A N 1
ATOM 758 C CA . GLY A 1 90 ? 14.341 11.852 -12.347 1.00 83.44 90 GLY A CA 1
ATOM 759 C C . GLY A 1 90 ? 13.204 12.727 -12.868 1.00 83.44 90 GLY A C 1
ATOM 760 O O . GLY A 1 90 ? 12.145 12.787 -12.246 1.00 83.44 90 GLY A O 1
ATOM 761 N N . THR A 1 91 ? 13.416 13.372 -14.013 1.00 86.06 91 THR A N 1
ATOM 762 C CA . THR A 1 91 ? 12.425 14.216 -14.694 1.00 86.06 91 THR A CA 1
ATOM 763 C C . THR A 1 91 ? 12.248 13.736 -16.127 1.00 86.06 91 THR A C 1
ATOM 765 O O . THR A 1 91 ? 13.235 13.569 -16.842 1.00 86.06 91 THR A O 1
ATOM 768 N N . VAL A 1 92 ? 11.001 13.545 -16.564 1.00 85.38 92 VAL A N 1
ATOM 769 C CA . VAL A 1 92 ? 10.679 13.236 -17.963 1.00 85.38 92 VAL A CA 1
ATOM 770 C C . VAL A 1 92 ? 10.164 14.498 -18.650 1.00 85.38 92 VAL A C 1
ATOM 772 O O . VAL A 1 92 ? 9.251 15.150 -18.149 1.00 85.38 92 VAL A O 1
ATOM 775 N N . ILE A 1 93 ? 10.782 14.865 -19.770 1.00 88.62 93 ILE A N 1
ATOM 776 C CA . ILE A 1 93 ? 10.535 16.102 -20.510 1.00 88.62 93 ILE A CA 1
ATOM 777 C C . ILE A 1 93 ? 10.126 15.732 -21.935 1.00 88.62 93 ILE A C 1
ATOM 779 O O . ILE A 1 93 ? 10.909 15.152 -22.690 1.00 88.62 93 ILE A O 1
ATOM 783 N N . GLU A 1 94 ? 8.902 16.088 -22.316 1.00 84.25 94 GLU A N 1
ATOM 784 C CA . GLU A 1 94 ? 8.459 16.034 -23.709 1.00 84.25 94 GLU A CA 1
ATOM 785 C C . GLU A 1 94 ? 9.165 17.136 -24.503 1.00 84.25 94 GLU A C 1
ATOM 787 O O . GLU A 1 94 ? 8.866 18.325 -24.364 1.00 84.25 94 GLU A O 1
ATOM 792 N N . GLU A 1 95 ? 10.127 16.753 -25.339 1.00 75.38 95 GLU A N 1
ATOM 793 C CA . GLU A 1 95 ? 10.806 17.687 -26.230 1.00 75.38 95 GLU A CA 1
ATOM 794 C C . GLU A 1 95 ? 10.283 17.540 -27.661 1.00 75.38 95 GLU A C 1
ATOM 796 O O . GLU A 1 95 ? 10.136 16.446 -28.197 1.00 75.38 95 GLU A O 1
ATOM 801 N N . ASN A 1 96 ? 10.041 18.671 -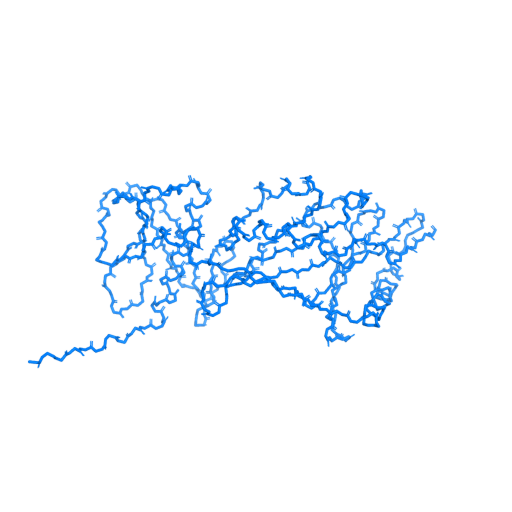28.324 1.00 59.38 96 ASN A N 1
ATOM 802 C CA . ASN A 1 96 ? 9.613 18.695 -29.726 1.00 59.38 96 ASN A CA 1
ATOM 803 C C . ASN A 1 96 ? 10.785 18.559 -30.719 1.00 59.38 96 ASN A C 1
ATOM 805 O O . ASN A 1 96 ? 10.592 18.740 -31.928 1.00 59.38 96 ASN A O 1
ATOM 809 N N . ASP A 1 97 ? 12.003 18.291 -30.239 1.00 65.31 97 ASP A N 1
ATOM 810 C CA . ASP A 1 97 ? 13.184 18.205 -31.092 1.00 65.31 97 ASP A CA 1
ATOM 811 C C . ASP A 1 97 ? 13.264 16.848 -31.808 1.00 65.31 97 ASP A C 1
ATOM 813 O O . ASP A 1 97 ? 13.746 15.843 -31.290 1.00 65.31 97 ASP A O 1
ATOM 817 N N . LYS A 1 98 ? 12.814 16.833 -33.066 1.00 58.25 98 LYS A N 1
ATOM 818 C CA . LYS A 1 98 ? 12.896 15.669 -33.965 1.00 58.25 98 LYS A CA 1
ATOM 819 C C . LYS A 1 98 ? 14.328 15.348 -34.424 1.00 58.25 98 LYS A C 1
ATOM 821 O O . LYS A 1 98 ? 14.513 14.427 -35.218 1.00 58.25 98 LYS A O 1
ATOM 826 N N . GLY A 1 99 ? 15.325 16.136 -34.013 1.00 63.28 99 GLY A N 1
ATOM 827 C CA . GLY A 1 99 ? 16.733 15.960 -34.366 1.00 63.28 99 GLY A CA 1
ATOM 828 C C . GLY A 1 99 ? 17.508 14.997 -33.464 1.00 63.28 99 GLY A C 1
ATOM 829 O O . GLY A 1 99 ? 18.637 14.639 -33.816 1.00 63.28 99 GLY A O 1
ATOM 830 N N . ILE A 1 100 ? 16.930 14.570 -32.336 1.00 68.38 100 ILE A N 1
ATOM 831 C CA . ILE A 1 100 ? 17.581 13.658 -31.390 1.00 68.38 100 ILE A CA 1
ATOM 832 C C . ILE A 1 100 ? 17.762 12.289 -32.050 1.00 68.38 100 ILE A C 1
ATOM 834 O O . ILE A 1 100 ? 16.808 11.621 -32.448 1.00 68.38 100 ILE A O 1
ATOM 838 N N . LYS A 1 101 ? 19.025 11.875 -32.186 1.00 66.25 101 LYS A N 1
ATOM 839 C CA . LYS A 1 101 ? 19.395 10.561 -32.718 1.00 66.25 101 LYS A CA 1
ATOM 840 C C . LYS A 1 101 ? 19.544 9.566 -31.580 1.00 66.25 101 LYS A C 1
ATOM 842 O O . LYS A 1 101 ? 20.018 9.918 -30.504 1.00 66.25 101 LYS A O 1
ATOM 847 N N . MET A 1 102 ? 19.198 8.316 -31.860 1.00 72.31 102 MET A N 1
ATOM 848 C CA . MET A 1 102 ? 19.441 7.199 -30.952 1.00 72.31 102 MET A CA 1
ATOM 849 C C . MET A 1 102 ? 20.933 7.119 -30.600 1.00 72.31 102 MET A C 1
ATOM 851 O O . MET A 1 102 ? 21.792 7.212 -31.483 1.00 72.31 102 MET A O 1
ATOM 855 N N . GLY A 1 103 ? 21.224 6.952 -29.313 1.00 64.88 103 GLY A N 1
ATOM 856 C CA . GLY A 1 103 ? 22.547 6.589 -28.825 1.00 64.88 103 GLY A CA 1
ATOM 857 C C . GLY A 1 103 ? 22.931 5.166 -29.238 1.00 64.88 103 GLY A C 1
ATOM 858 O O . GLY A 1 103 ? 22.136 4.419 -29.814 1.00 64.88 103 GLY A O 1
ATOM 859 N N . SER A 1 104 ? 24.180 4.798 -28.968 1.00 70.19 104 SER A N 1
ATOM 860 C CA . SER A 1 104 ? 24.733 3.482 -29.305 1.00 70.19 104 SER A CA 1
ATOM 861 C C . SER A 1 104 ? 24.168 2.359 -28.436 1.00 70.19 104 SER A C 1
ATOM 863 O O . SER A 1 104 ? 24.001 1.246 -28.934 1.00 70.19 104 SER A O 1
ATOM 865 N N . ASP A 1 105 ? 23.821 2.660 -27.184 1.00 81.31 105 ASP A N 1
ATOM 866 C CA . ASP A 1 105 ? 23.250 1.696 -26.253 1.00 81.31 105 ASP A CA 1
ATOM 867 C C . ASP A 1 105 ? 21.733 1.875 -26.102 1.00 81.31 105 ASP A C 1
ATOM 869 O O . ASP A 1 105 ? 21.180 2.978 -26.236 1.00 81.31 105 ASP A O 1
ATOM 873 N N . LYS A 1 106 ? 21.056 0.759 -25.808 1.00 86.50 106 LYS A N 1
ATOM 874 C CA . LYS A 1 106 ? 19.609 0.686 -25.586 1.00 86.50 106 LYS A CA 1
ATOM 875 C C . LYS A 1 106 ? 19.277 -0.199 -24.388 1.00 86.50 106 LYS A C 1
ATOM 877 O O . LYS A 1 106 ? 19.884 -1.253 -24.208 1.00 86.50 106 LYS A O 1
ATOM 882 N N . ILE A 1 107 ? 18.250 0.191 -23.642 1.00 83.00 107 ILE A N 1
ATOM 883 C CA . ILE A 1 107 ? 17.541 -0.660 -22.683 1.00 83.00 107 ILE A CA 1
ATOM 884 C C . ILE A 1 107 ? 16.100 -0.770 -23.176 1.00 83.00 107 ILE A C 1
ATOM 886 O O . ILE A 1 107 ? 15.382 0.230 -23.210 1.00 83.00 107 ILE A O 1
ATOM 890 N N . TYR A 1 108 ? 15.698 -1.969 -23.594 1.00 82.00 108 TYR A N 1
ATOM 891 C CA . TYR A 1 108 ? 14.335 -2.241 -24.044 1.00 82.00 108 TYR A CA 1
ATOM 892 C C . TYR A 1 108 ? 13.376 -2.276 -22.854 1.00 82.00 108 TYR A C 1
ATOM 894 O O . TYR A 1 108 ? 13.672 -2.895 -21.833 1.00 82.00 108 TYR A O 1
ATOM 902 N N . LEU A 1 109 ? 12.243 -1.592 -23.000 1.00 74.44 109 LEU A N 1
ATOM 903 C CA . LEU A 1 109 ? 11.221 -1.437 -21.965 1.00 74.44 109 LEU A CA 1
ATOM 904 C C . LEU A 1 109 ? 10.044 -2.402 -22.149 1.00 74.44 109 LEU A C 1
ATOM 906 O O . LEU A 1 109 ? 9.264 -2.619 -21.228 1.00 74.44 109 LEU A O 1
ATOM 910 N N . ASN A 1 110 ? 9.888 -3.000 -23.332 1.00 60.50 110 ASN A N 1
ATOM 911 C CA . ASN A 1 110 ? 8.797 -3.941 -23.610 1.00 60.50 110 ASN A CA 1
ATOM 912 C C . ASN A 1 110 ? 8.732 -5.115 -22.634 1.00 60.50 110 ASN A C 1
ATOM 914 O O . ASN A 1 110 ? 7.641 -5.566 -22.301 1.00 60.50 110 ASN A O 1
ATOM 918 N N . ASP A 1 111 ? 9.888 -5.572 -22.154 1.00 50.34 111 ASP A N 1
ATOM 919 C CA . ASP A 1 111 ? 9.982 -6.678 -21.201 1.00 50.34 111 ASP A CA 1
ATOM 920 C C . ASP A 1 111 ? 9.691 -6.241 -19.752 1.00 50.34 111 ASP A C 1
ATOM 922 O O . ASP A 1 111 ? 9.484 -7.083 -18.872 1.00 50.34 111 ASP A O 1
ATOM 926 N N . SER A 1 112 ? 9.675 -4.932 -19.483 1.00 51.56 112 SER A N 1
ATOM 927 C CA . SER A 1 112 ? 9.629 -4.364 -18.137 1.00 51.56 112 SER A CA 1
ATOM 928 C C . SER A 1 112 ? 8.346 -3.602 -17.811 1.00 51.56 112 SER A C 1
ATOM 930 O O . SER A 1 112 ? 7.920 -3.670 -16.660 1.00 51.56 112 SER A O 1
ATOM 932 N N . ILE A 1 113 ? 7.681 -2.986 -18.797 1.00 52.38 113 ILE A N 1
ATOM 933 C CA . ILE A 1 113 ? 6.433 -2.219 -18.600 1.00 52.38 113 ILE A CA 1
ATOM 934 C C . ILE A 1 113 ? 5.281 -3.106 -18.092 1.00 52.38 113 ILE A C 1
ATOM 936 O O . ILE A 1 113 ? 4.448 -2.647 -17.320 1.00 52.38 113 ILE A O 1
ATOM 940 N N . GLU A 1 114 ? 5.275 -4.402 -18.419 1.00 51.56 114 GLU A N 1
ATOM 941 C CA . GLU A 1 114 ? 4.325 -5.372 -17.844 1.00 51.56 114 GLU A CA 1
ATOM 942 C C . GLU A 1 114 ? 4.928 -6.287 -16.763 1.00 51.56 114 GLU A C 1
ATOM 944 O O . GLU A 1 114 ? 4.252 -7.190 -16.263 1.00 51.56 114 GLU A O 1
ATOM 949 N N . MET A 1 115 ? 6.200 -6.094 -16.390 1.00 56.00 115 MET A N 1
ATOM 950 C CA . MET A 1 115 ? 6.971 -7.066 -15.603 1.00 56.00 115 MET A CA 1
ATOM 951 C C . MET A 1 115 ? 6.702 -8.516 -16.054 1.00 56.00 115 MET A C 1
ATOM 953 O O . MET A 1 115 ? 6.421 -9.400 -15.240 1.00 56.00 115 MET A O 1
ATOM 957 N N . ASN A 1 116 ? 6.750 -8.793 -17.361 1.00 54.47 116 ASN A N 1
ATOM 958 C CA . ASN A 1 116 ? 6.432 -10.128 -17.882 1.00 54.47 116 ASN A CA 1
ATOM 959 C C . ASN A 1 116 ? 7.416 -11.209 -17.409 1.00 54.47 116 ASN A C 1
ATOM 961 O O . ASN A 1 116 ? 7.069 -12.389 -17.387 1.00 54.47 116 ASN A O 1
ATOM 965 N N . TYR A 1 117 ? 8.594 -10.796 -16.934 1.00 56.94 117 TYR A N 1
ATOM 966 C CA . TYR A 1 117 ? 9.544 -11.652 -16.229 1.00 56.94 117 TYR A CA 1
ATOM 967 C C . TYR A 1 117 ? 9.024 -12.174 -14.878 1.00 56.94 117 TYR A C 1
ATOM 969 O O . TYR A 1 117 ? 9.551 -13.160 -14.372 1.00 56.94 117 TYR A O 1
ATOM 977 N N . ILE A 1 118 ? 7.992 -11.559 -14.288 1.00 70.31 118 ILE A N 1
ATOM 978 C CA . ILE A 1 118 ? 7.312 -12.097 -13.108 1.00 70.31 118 ILE A CA 1
ATOM 979 C C . ILE A 1 118 ? 6.411 -13.244 -13.548 1.00 70.31 118 ILE A C 1
ATOM 981 O O . ILE A 1 118 ? 5.295 -13.059 -14.054 1.00 70.31 118 ILE A O 1
ATOM 985 N N . THR A 1 119 ? 6.910 -14.451 -13.322 1.00 75.75 119 THR A N 1
ATOM 986 C CA . THR A 1 119 ? 6.210 -15.704 -13.599 1.00 75.75 119 THR A CA 1
ATOM 987 C C . THR A 1 119 ? 5.551 -16.284 -12.352 1.00 75.75 119 THR A C 1
ATOM 989 O O . THR A 1 119 ? 4.762 -17.220 -12.465 1.00 75.75 119 THR A O 1
ATOM 992 N N . ASN A 1 120 ? 5.861 -15.751 -11.166 1.00 83.75 120 ASN A N 1
ATOM 993 C CA . ASN A 1 120 ? 5.365 -16.264 -9.896 1.00 83.75 120 ASN A CA 1
ATOM 994 C C . ASN A 1 120 ? 4.980 -15.138 -8.920 1.00 83.75 120 ASN A C 1
ATOM 996 O O . ASN A 1 120 ? 5.671 -14.126 -8.819 1.00 83.75 120 ASN A O 1
ATOM 1000 N N . ILE A 1 121 ? 3.906 -15.341 -8.152 1.00 87.06 121 ILE A N 1
ATOM 1001 C CA . ILE A 1 121 ? 3.508 -14.454 -7.050 1.00 87.06 121 ILE A CA 1
ATOM 1002 C C . ILE A 1 121 ? 3.382 -15.289 -5.782 1.00 87.06 121 ILE A C 1
ATOM 1004 O O . ILE A 1 121 ? 2.600 -16.240 -5.725 1.00 87.06 121 ILE A O 1
ATOM 1008 N N . LYS A 1 122 ? 4.136 -14.918 -4.748 1.00 90.12 122 LYS A N 1
ATOM 1009 C CA . LYS A 1 122 ? 4.117 -15.570 -3.441 1.00 90.12 122 LYS A CA 1
ATOM 1010 C C . LYS A 1 122 ? 3.579 -14.608 -2.387 1.00 90.12 122 LYS A C 1
ATOM 1012 O O . LYS A 1 122 ? 4.049 -13.479 -2.263 1.00 90.12 122 LYS A O 1
ATOM 1017 N N . VAL A 1 123 ? 2.629 -15.103 -1.600 1.00 90.94 123 VAL A N 1
ATOM 1018 C CA . VAL A 1 123 ? 2.034 -14.387 -0.469 1.00 90.94 123 VAL A CA 1
ATOM 1019 C C . VAL A 1 123 ? 2.592 -14.965 0.830 1.00 90.94 123 VAL A C 1
ATOM 1021 O O . VAL A 1 123 ? 2.623 -16.184 1.002 1.00 90.94 123 VAL A O 1
ATOM 1024 N N . GLU A 1 124 ? 3.054 -14.104 1.731 1.00 91.56 124 GLU A N 1
ATOM 1025 C CA . GLU A 1 124 ? 3.509 -14.472 3.074 1.00 91.56 124 GLU A CA 1
ATOM 1026 C C . GLU A 1 124 ? 2.662 -13.720 4.100 1.00 91.56 124 GLU A C 1
ATOM 1028 O O . GLU A 1 124 ? 2.700 -12.491 4.153 1.00 91.56 124 GLU A O 1
ATOM 1033 N N . LYS A 1 125 ? 1.886 -14.459 4.895 1.00 89.06 125 LYS A N 1
ATOM 1034 C CA . LYS A 1 125 ? 1.053 -13.898 5.963 1.00 89.06 125 LYS A CA 1
ATOM 1035 C C . LYS A 1 125 ? 1.821 -13.844 7.270 1.00 89.06 125 LYS A C 1
ATOM 1037 O O . LYS A 1 125 ? 2.722 -14.657 7.500 1.00 89.06 125 LYS A O 1
ATOM 1042 N N . PHE A 1 126 ? 1.445 -12.905 8.124 1.00 88.06 126 PHE A N 1
ATOM 1043 C CA . PHE A 1 126 ? 2.000 -12.802 9.458 1.00 88.06 126 PHE A CA 1
ATOM 1044 C C . PHE A 1 126 ? 1.006 -13.405 10.451 1.00 88.06 126 PHE A C 1
ATOM 1046 O O . PHE A 1 126 ? 0.009 -12.792 10.815 1.00 88.06 126 PHE A O 1
ATOM 1053 N N . GLU A 1 127 ? 1.260 -14.643 10.872 1.00 87.50 127 GLU A N 1
ATOM 1054 C CA . GLU A 1 127 ? 0.344 -15.366 11.754 1.00 87.50 127 GLU A CA 1
ATOM 1055 C C . GLU A 1 127 ? 0.603 -15.042 13.227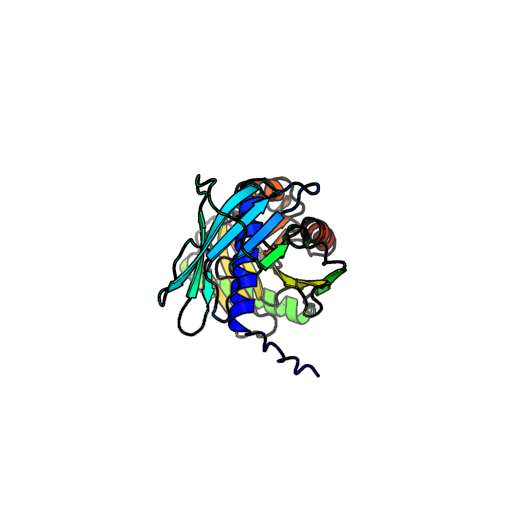 1.00 87.50 127 GLU A C 1
ATOM 1057 O O . GLU A 1 127 ? 1.714 -15.205 13.741 1.00 87.50 127 GLU A O 1
ATOM 1062 N N . LEU A 1 128 ? -0.458 -14.634 13.922 1.00 85.69 128 LEU A N 1
ATOM 1063 C CA . LEU A 1 128 ? -0.468 -14.451 15.367 1.00 85.69 128 LEU A CA 1
ATOM 1064 C C . LEU A 1 128 ? -1.222 -15.591 16.044 1.00 85.69 128 LEU A C 1
ATOM 1066 O O . LEU A 1 128 ? -2.265 -16.042 15.576 1.00 85.69 128 LEU A O 1
ATOM 1070 N N . SER A 1 129 ? -0.722 -16.024 17.200 1.00 90.62 129 SER A N 1
ATOM 1071 C CA . SER A 1 129 ? -1.504 -16.889 18.085 1.00 90.62 129 SER A CA 1
ATOM 1072 C C . SER A 1 129 ? -2.700 -16.133 18.671 1.00 90.62 129 SER A C 1
ATOM 1074 O O . SER A 1 129 ? -2.657 -14.915 18.856 1.00 90.62 129 SER A O 1
ATOM 1076 N N . GLU A 1 130 ? -3.750 -16.862 19.047 1.00 90.75 130 GLU A N 1
ATOM 1077 C CA . GLU A 1 130 ? -4.940 -16.286 19.691 1.00 90.75 130 GLU A CA 1
ATOM 1078 C C . GLU A 1 130 ? -4.588 -15.482 20.959 1.00 90.75 130 GLU A C 1
ATOM 1080 O O . GLU A 1 130 ? -5.160 -14.424 21.221 1.00 90.75 130 GLU A O 1
ATOM 1085 N N . GLU A 1 131 ? -3.590 -15.938 21.722 1.00 91.69 131 GLU A N 1
ATOM 1086 C CA . GLU A 1 131 ? -3.079 -15.224 22.895 1.00 91.69 131 GLU A CA 1
ATOM 1087 C C . GLU A 1 131 ? -2.474 -13.863 22.518 1.00 91.69 131 GLU A C 1
ATOM 1089 O O . GLU A 1 131 ? -2.788 -12.851 23.149 1.00 91.69 131 GLU A O 1
ATOM 1094 N N . GLN A 1 132 ? -1.654 -13.813 21.463 1.00 90.56 132 GLN A N 1
ATOM 1095 C CA . GLN A 1 132 ? -1.064 -12.562 20.978 1.00 90.56 132 GLN A CA 1
ATOM 1096 C C . GLN A 1 132 ? -2.132 -11.605 20.443 1.00 90.56 132 GLN A C 1
ATOM 1098 O O . GLN A 1 132 ? -2.098 -10.419 20.774 1.00 90.56 132 GLN A O 1
ATOM 1103 N N . VAL A 1 133 ? -3.115 -12.115 19.693 1.00 90.94 133 VAL A N 1
ATOM 1104 C CA . VAL A 1 133 ? -4.249 -11.317 19.200 1.00 90.94 133 VAL A CA 1
ATOM 1105 C C . VAL A 1 133 ? -5.004 -10.678 20.366 1.00 90.94 133 VAL A C 1
ATOM 1107 O O . VAL A 1 133 ? -5.243 -9.469 20.368 1.00 90.94 133 VAL A O 1
ATOM 1110 N N . ASN A 1 134 ? -5.342 -11.460 21.392 1.00 92.56 134 ASN A N 1
ATOM 1111 C CA . ASN A 1 134 ? -6.065 -10.958 22.560 1.00 92.56 134 ASN A CA 1
ATOM 1112 C C . ASN A 1 134 ? -5.247 -9.927 23.348 1.00 92.56 134 ASN A C 1
ATOM 1114 O O . ASN A 1 134 ? -5.787 -8.897 23.757 1.00 92.56 134 ASN A O 1
ATOM 1118 N N . LYS A 1 135 ? -3.939 -10.157 23.507 1.00 93.31 135 LYS A N 1
ATOM 1119 C CA . LYS A 1 135 ? -3.032 -9.208 24.160 1.00 93.31 135 LYS A CA 1
ATOM 1120 C C . LYS A 1 135 ? -2.961 -7.877 23.407 1.00 93.31 135 LYS A C 1
ATOM 1122 O O . LYS A 1 135 ? -3.055 -6.822 24.030 1.00 93.31 135 LYS A O 1
ATOM 1127 N N . MET A 1 136 ? -2.841 -7.909 22.079 1.00 92.81 136 MET A N 1
ATOM 1128 C CA . MET A 1 136 ? -2.812 -6.695 21.256 1.00 92.81 136 MET A CA 1
ATOM 1129 C C . MET A 1 136 ? -4.134 -5.928 21.310 1.00 92.81 136 MET A C 1
ATOM 1131 O O . MET A 1 136 ? -4.120 -4.710 21.473 1.00 92.81 136 MET A O 1
ATOM 1135 N N . ARG A 1 137 ? -5.272 -6.632 21.238 1.00 94.75 137 ARG A N 1
ATOM 1136 C CA . ARG A 1 137 ? -6.602 -6.019 21.372 1.00 94.75 137 ARG A CA 1
ATOM 1137 C C . ARG A 1 137 ? -6.753 -5.297 22.705 1.00 94.75 137 ARG A C 1
ATOM 1139 O O . ARG A 1 137 ? -7.192 -4.151 22.718 1.00 94.75 137 ARG A O 1
ATOM 1146 N N . GLN A 1 138 ? -6.361 -5.939 23.806 1.00 95.69 138 GLN A N 1
ATOM 1147 C CA . GLN A 1 138 ? -6.430 -5.309 25.123 1.00 95.69 138 GLN A CA 1
ATOM 1148 C C . GLN A 1 138 ? -5.517 -4.083 25.202 1.00 95.69 138 GLN A C 1
ATOM 1150 O O . GLN A 1 138 ? -5.961 -3.029 25.640 1.00 95.69 138 GLN A O 1
ATOM 1155 N N . LYS A 1 139 ? -4.286 -4.179 24.686 1.00 95.75 139 LYS A N 1
ATOM 1156 C CA . LYS A 1 139 ? -3.365 -3.039 24.650 1.00 95.75 139 LYS A CA 1
ATOM 1157 C C . LYS A 1 139 ? -3.935 -1.853 23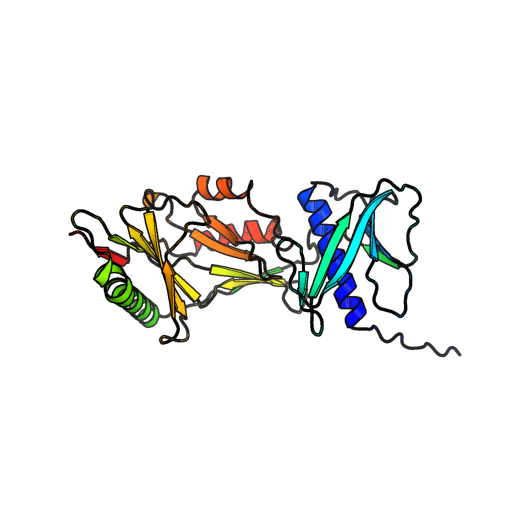.861 1.00 95.75 139 LYS A C 1
ATOM 1159 O O . LYS A 1 139 ? -3.812 -0.715 24.302 1.00 95.75 139 LYS A O 1
ATOM 1164 N N . ALA A 1 140 ? -4.569 -2.100 22.713 1.00 96.00 140 ALA A N 1
ATOM 1165 C CA . ALA A 1 140 ? -5.202 -1.043 21.924 1.00 96.00 140 ALA A CA 1
ATOM 1166 C C . ALA A 1 140 ? -6.365 -0.373 22.681 1.00 96.00 140 ALA A C 1
ATOM 1168 O O . ALA A 1 140 ? -6.500 0.847 22.633 1.00 96.00 140 ALA A O 1
ATOM 1169 N N . ILE A 1 141 ? -7.174 -1.158 23.404 1.00 96.69 141 ILE A N 1
ATOM 1170 C CA . ILE A 1 141 ? -8.251 -0.649 24.269 1.00 96.69 141 ILE A CA 1
ATOM 1171 C C . ILE A 1 141 ? -7.674 0.250 25.364 1.00 96.69 141 ILE A C 1
ATOM 1173 O O . ILE A 1 141 ? -8.141 1.376 25.519 1.00 96.69 141 ILE A O 1
ATOM 1177 N N . ASP A 1 142 ? -6.650 -0.226 26.073 1.00 96.44 142 ASP A N 1
ATOM 1178 C CA . ASP A 1 142 ? -6.028 0.510 27.174 1.00 96.44 142 ASP A CA 1
ATOM 1179 C C . ASP A 1 142 ? -5.478 1.860 26.683 1.00 96.44 142 ASP A C 1
ATOM 1181 O O . ASP A 1 142 ? -5.777 2.891 27.279 1.00 96.44 142 ASP A O 1
ATOM 1185 N N . ILE A 1 143 ? -4.769 1.872 25.544 1.00 95.69 143 ILE A N 1
ATOM 1186 C CA . ILE A 1 143 ? -4.232 3.098 24.927 1.00 95.69 143 ILE A CA 1
ATOM 1187 C C . ILE A 1 143 ? -5.351 4.071 24.541 1.00 95.69 143 ILE A C 1
ATOM 1189 O O . ILE A 1 143 ? -5.230 5.268 24.774 1.00 95.69 143 ILE A O 1
ATOM 1193 N N . VAL A 1 144 ? -6.454 3.598 23.954 1.00 95.88 144 VAL A N 1
ATOM 1194 C CA . VAL A 1 144 ? -7.588 4.479 23.621 1.00 95.88 144 VAL A CA 1
ATOM 1195 C C . VAL A 1 144 ? -8.156 5.141 24.872 1.00 95.88 144 VAL A C 1
ATOM 1197 O O . VAL A 1 144 ? -8.470 6.334 24.851 1.00 95.88 144 VAL A O 1
ATOM 1200 N N . GLU A 1 145 ? -8.308 4.378 25.952 1.00 95.31 145 GLU A N 1
ATOM 1201 C CA . GLU A 1 145 ? -8.856 4.886 27.205 1.00 95.31 145 GLU A CA 1
ATOM 1202 C C . GLU A 1 145 ? -7.925 5.909 27.862 1.00 95.31 145 GLU A C 1
ATOM 1204 O O . GLU A 1 145 ? -8.413 6.932 28.348 1.00 95.31 145 GLU A O 1
ATOM 1209 N N . THR A 1 146 ? -6.610 5.674 27.846 1.00 94.19 146 THR A N 1
ATOM 1210 C CA . THR A 1 146 ? -5.628 6.545 28.508 1.00 94.19 146 THR A CA 1
ATOM 1211 C C . THR A 1 146 ? -5.209 7.747 27.676 1.00 94.19 146 THR A C 1
ATOM 1213 O O . THR A 1 146 ? -5.089 8.836 28.228 1.00 94.19 146 THR A O 1
ATOM 1216 N N . ASP A 1 147 ? -4.998 7.569 26.374 1.00 92.56 147 ASP A N 1
ATOM 1217 C CA . ASP A 1 147 ? -4.310 8.561 25.539 1.00 92.56 147 ASP A CA 1
ATOM 1218 C C . ASP A 1 147 ? -5.284 9.424 24.732 1.00 92.56 147 ASP A C 1
ATOM 1220 O O . ASP A 1 147 ? -4.915 10.506 24.279 1.00 92.56 147 ASP A O 1
ATOM 1224 N N . TYR A 1 148 ? -6.524 8.962 24.531 1.00 93.00 148 TYR A N 1
ATOM 1225 C CA . TYR A 1 148 ? -7.522 9.700 23.755 1.00 93.00 148 TYR A CA 1
ATOM 1226 C C . TYR A 1 148 ? -8.771 10.032 24.569 1.00 93.00 148 TYR A C 1
ATOM 1228 O O . TYR A 1 148 ? -9.102 11.207 24.751 1.00 93.00 148 TYR A O 1
ATOM 1236 N N . LEU A 1 149 ? -9.480 9.021 25.076 1.00 93.50 149 LEU A N 1
ATOM 1237 C CA . LEU A 1 149 ? -10.754 9.237 25.765 1.00 93.50 149 LEU A CA 1
ATOM 1238 C C . LEU A 1 149 ? -10.581 9.925 27.122 1.00 93.50 149 LEU A C 1
ATOM 1240 O O . LEU A 1 149 ? -11.498 10.623 27.540 1.00 93.50 149 LEU A O 1
ATOM 1244 N N . ALA A 1 150 ? -9.441 9.791 27.802 1.00 92.19 150 ALA A N 1
ATOM 1245 C CA . ALA A 1 150 ? -9.202 10.510 29.056 1.00 92.19 150 ALA A CA 1
ATOM 1246 C C . ALA A 1 150 ? -9.404 12.033 28.913 1.00 92.19 150 ALA A C 1
ATOM 1248 O O . ALA A 1 150 ? -9.992 12.654 29.800 1.00 92.19 150 ALA A O 1
ATOM 1249 N N . ASP A 1 151 ? -9.004 12.596 27.769 1.00 88.94 151 ASP A N 1
ATOM 1250 C CA . ASP A 1 151 ? -9.017 14.041 27.524 1.00 88.94 151 ASP A CA 1
ATOM 1251 C C . ASP A 1 151 ? -10.118 14.497 26.549 1.00 88.94 151 ASP A C 1
ATOM 1253 O O . ASP A 1 151 ? -10.534 15.655 26.588 1.00 88.94 151 ASP A O 1
ATOM 1257 N N . ASN A 1 152 ? -10.626 13.604 25.690 1.00 87.25 152 ASN A N 1
ATOM 1258 C CA . ASN A 1 152 ? -11.528 13.956 24.580 1.00 87.25 152 ASN A CA 1
ATOM 1259 C C . ASN A 1 152 ? -12.939 13.363 24.705 1.00 87.25 152 ASN A C 1
ATOM 1261 O O . ASN A 1 152 ? -13.704 13.369 23.738 1.00 87.25 152 ASN A O 1
ATOM 1265 N N . LYS A 1 153 ? -13.298 12.800 25.864 1.00 83.19 153 LYS A N 1
ATOM 1266 C CA . LYS A 1 153 ? -14.602 12.153 26.041 1.00 83.19 153 LYS A CA 1
ATOM 1267 C C . LYS A 1 153 ? -15.742 13.167 26.068 1.00 83.19 153 LYS A C 1
ATOM 1269 O O . LYS A 1 153 ? -15.854 13.986 26.979 1.00 83.19 153 LYS A O 1
ATOM 1274 N N . GLU A 1 154 ? -16.643 13.031 25.104 1.00 85.88 154 GLU A N 1
ATOM 1275 C CA . GLU A 1 154 ? -17.866 13.823 24.986 1.00 85.88 154 GLU A CA 1
ATOM 1276 C C . GLU A 1 154 ? -19.107 12.985 25.348 1.00 85.88 154 GLU A C 1
ATOM 1278 O O . GLU A 1 154 ? -19.166 11.782 25.088 1.00 85.88 154 GLU A O 1
ATOM 1283 N N . ASN A 1 155 ? -20.110 13.615 25.969 1.00 84.50 155 ASN A N 1
ATOM 1284 C CA . ASN A 1 155 ? -21.375 12.954 26.317 1.00 84.50 155 ASN A CA 1
ATOM 1285 C C . ASN A 1 155 ? -22.272 12.794 25.085 1.00 84.50 155 ASN A C 1
ATOM 1287 O O . ASN A 1 155 ? -22.373 13.722 24.283 1.00 84.50 155 ASN A O 1
ATOM 1291 N N . GLY A 1 156 ? -22.990 11.671 24.982 1.00 81.62 156 GLY A N 1
ATOM 1292 C CA . GLY A 1 156 ? -23.910 11.414 23.872 1.00 81.62 156 GLY A CA 1
ATOM 1293 C C . GLY A 1 156 ? -23.226 11.083 22.543 1.00 81.62 156 GLY A C 1
ATOM 1294 O O . GLY A 1 156 ? -23.904 11.043 21.521 1.00 81.62 156 GLY A O 1
ATOM 1295 N N . ILE A 1 157 ? -21.912 10.848 22.562 1.00 89.75 157 ILE A N 1
ATOM 1296 C CA . ILE A 1 157 ? -21.111 10.446 21.404 1.00 89.75 157 ILE A CA 1
ATOM 1297 C C . ILE A 1 157 ? -20.787 8.959 21.502 1.00 89.75 157 ILE A C 1
ATOM 1299 O O . ILE A 1 157 ? -20.434 8.456 22.574 1.00 89.75 157 ILE A O 1
ATOM 1303 N N . ARG A 1 158 ? -20.863 8.256 20.369 1.00 90.81 158 ARG A N 1
ATOM 1304 C CA . ARG A 1 158 ? -20.495 6.846 20.281 1.00 90.81 158 ARG A CA 1
ATOM 1305 C C . ARG A 1 158 ? -19.048 6.702 19.828 1.00 90.81 158 ARG A C 1
ATOM 1307 O O . ARG A 1 158 ? -18.710 7.055 18.699 1.00 90.81 158 ARG A O 1
ATOM 1314 N N . TYR A 1 159 ? -18.214 6.110 20.680 1.00 93.00 159 TYR A N 1
ATOM 1315 C CA . TYR A 1 159 ? -16.850 5.738 20.308 1.00 93.00 159 TYR A CA 1
ATOM 1316 C C . TYR A 1 159 ? -16.750 4.235 20.069 1.00 93.00 159 TYR A C 1
ATOM 1318 O O . TYR A 1 159 ? -17.226 3.440 20.882 1.00 93.00 159 TYR A O 1
ATOM 1326 N N . GLN A 1 160 ? -16.127 3.833 18.964 1.00 92.94 160 GLN A N 1
ATOM 1327 C CA . GLN A 1 160 ? -15.979 2.427 18.587 1.00 92.94 160 GLN A CA 1
ATOM 1328 C C . GLN A 1 160 ? -14.552 2.170 18.121 1.00 92.94 160 GLN A C 1
ATOM 1330 O O . GLN A 1 160 ? -14.097 2.780 17.159 1.00 92.94 160 GLN A O 1
ATOM 1335 N N . LEU A 1 161 ? -13.847 1.269 18.798 1.00 94.12 161 LEU A N 1
ATOM 1336 C CA . LEU A 1 161 ? -12.541 0.794 18.360 1.00 94.12 161 LEU A CA 1
ATOM 1337 C C . LEU A 1 161 ? -12.752 -0.440 17.487 1.00 94.12 161 LEU A C 1
ATOM 1339 O O . LEU A 1 161 ? -13.365 -1.418 17.931 1.00 94.12 161 LEU A O 1
ATOM 1343 N N . ILE A 1 162 ? -12.259 -0.385 16.255 1.00 91.25 162 ILE A N 1
ATOM 1344 C CA . ILE A 1 162 ? -12.326 -1.506 15.317 1.00 91.25 162 ILE A CA 1
ATOM 1345 C C . ILE A 1 162 ? -11.030 -2.321 15.338 1.00 91.25 162 ILE A C 1
ATOM 1347 O O . ILE A 1 162 ? -9.971 -1.831 15.736 1.00 91.25 162 ILE A O 1
ATOM 1351 N N . SER A 1 163 ? -11.139 -3.588 14.944 1.00 89.31 163 SER A N 1
ATOM 1352 C CA . SER A 1 163 ? -10.014 -4.493 14.717 1.00 89.31 163 SER A CA 1
ATOM 1353 C C . SER A 1 163 ? -9.032 -3.897 13.700 1.00 89.31 163 SER A C 1
ATOM 1355 O O . SER A 1 163 ? -9.408 -2.996 12.943 1.00 89.31 163 SER A O 1
ATOM 1357 N N . PRO A 1 164 ? -7.773 -4.363 13.677 1.00 88.00 164 PRO A N 1
ATOM 1358 C CA . PRO A 1 164 ? -6.768 -3.708 12.870 1.00 88.00 164 PRO A CA 1
ATOM 1359 C C . PRO A 1 164 ? -7.008 -3.940 11.378 1.00 88.00 164 PRO A C 1
ATOM 1361 O O . PRO A 1 164 ? -7.528 -4.982 10.982 1.00 88.00 164 PRO A O 1
ATOM 1364 N N . ILE A 1 165 ? -6.597 -2.975 10.558 1.00 85.81 165 ILE A N 1
ATOM 1365 C CA . ILE A 1 165 ? -6.580 -3.121 9.099 1.00 85.81 165 ILE A CA 1
ATOM 1366 C C . ILE A 1 165 ? -5.252 -3.774 8.708 1.00 85.81 165 ILE A C 1
ATOM 1368 O O . ILE A 1 165 ? -4.188 -3.207 8.972 1.00 85.81 165 ILE A O 1
ATOM 1372 N N . SER A 1 166 ? -5.306 -4.953 8.080 1.00 85.06 166 SER A N 1
ATOM 1373 C CA . SER A 1 166 ? -4.107 -5.636 7.585 1.00 85.06 166 SER A CA 1
ATOM 1374 C C . SER A 1 166 ? -3.386 -4.795 6.535 1.00 85.06 166 SER A C 1
ATOM 1376 O O . SER A 1 166 ? -3.995 -4.089 5.725 1.00 85.06 166 SER A O 1
ATOM 1378 N N . PHE A 1 167 ? -2.062 -4.901 6.527 1.00 85.50 167 PHE A N 1
ATOM 1379 C CA . PHE A 1 167 ? -1.200 -4.152 5.627 1.00 85.50 167 PHE A CA 1
ATOM 1380 C C . PHE A 1 167 ? -0.214 -5.093 4.948 1.00 85.50 167 PHE A C 1
ATOM 1382 O O . PHE A 1 167 ? 0.527 -5.806 5.620 1.00 85.50 167 PHE A O 1
ATOM 1389 N N . TYR A 1 168 ? -0.175 -5.064 3.621 1.00 87.88 168 TYR A N 1
ATOM 1390 C CA . TYR A 1 168 ? 0.702 -5.882 2.796 1.00 87.88 168 TYR A CA 1
ATOM 1391 C C . TYR A 1 168 ? 1.688 -5.009 2.024 1.00 87.88 168 TYR A C 1
ATOM 1393 O O . TYR A 1 168 ? 1.331 -3.969 1.472 1.00 87.88 168 TYR A O 1
ATOM 1401 N N . VAL A 1 169 ? 2.932 -5.469 1.936 1.00 83.19 169 VAL A N 1
ATOM 1402 C CA . VAL A 1 169 ? 3.994 -4.855 1.135 1.00 83.19 169 VAL A CA 1
ATOM 1403 C C . VAL A 1 169 ? 4.311 -5.738 -0.063 1.00 83.19 169 VAL A C 1
ATOM 1405 O O . VAL A 1 169 ? 4.624 -6.920 0.090 1.00 83.19 169 VAL A O 1
ATOM 1408 N N . CYS A 1 170 ? 4.286 -5.141 -1.251 1.00 80.25 170 CYS A N 1
ATOM 1409 C CA . CYS A 1 170 ? 4.734 -5.738 -2.503 1.00 80.25 170 CYS A CA 1
ATOM 1410 C C . CYS A 1 170 ? 6.205 -5.409 -2.777 1.00 80.25 170 CYS A C 1
ATOM 1412 O O . CYS A 1 170 ? 6.612 -4.246 -2.739 1.00 80.25 170 CYS A O 1
ATOM 1414 N N . SER A 1 171 ? 6.991 -6.428 -3.123 1.00 76.75 171 SER A N 1
ATOM 1415 C CA . SER A 1 171 ? 8.395 -6.289 -3.542 1.00 76.75 171 SER A CA 1
ATOM 1416 C C . SER A 1 171 ? 8.806 -7.395 -4.522 1.00 76.75 171 SER A C 1
ATOM 1418 O O . SER A 1 171 ? 8.194 -8.461 -4.525 1.00 76.75 171 SER A O 1
ATOM 1420 N N . VAL A 1 172 ? 9.839 -7.182 -5.348 1.00 74.06 172 VAL A N 1
ATOM 1421 C CA . VAL A 1 172 ? 10.447 -8.281 -6.129 1.00 74.06 172 VAL A CA 1
ATOM 1422 C C . VAL A 1 172 ? 11.391 -9.068 -5.226 1.00 74.06 172 VAL A C 1
ATOM 1424 O O . VAL A 1 172 ? 12.198 -8.475 -4.506 1.00 74.06 172 VAL A O 1
ATOM 1427 N N . ALA A 1 173 ? 11.343 -10.395 -5.300 1.00 70.75 173 ALA A N 1
ATOM 1428 C CA . ALA A 1 173 ? 12.359 -11.256 -4.713 1.00 70.75 173 ALA A CA 1
ATOM 1429 C C . ALA A 1 173 ? 13.725 -11.101 -5.413 1.00 70.75 173 ALA A C 1
ATOM 1431 O O . ALA A 1 173 ? 13.858 -10.521 -6.490 1.00 70.75 173 ALA A O 1
ATOM 1432 N N . MET A 1 174 ? 14.771 -11.670 -4.811 1.00 67.06 174 MET A N 1
ATOM 1433 C CA . MET A 1 174 ? 16.127 -11.619 -5.375 1.00 67.06 174 MET A CA 1
ATOM 1434 C C . MET A 1 174 ? 16.267 -12.357 -6.714 1.00 67.06 174 MET A C 1
ATOM 1436 O O . MET A 1 174 ? 17.131 -11.995 -7.509 1.00 67.06 174 MET A O 1
ATOM 1440 N N . ASP A 1 175 ? 15.439 -13.378 -6.958 1.00 68.69 175 ASP A N 1
ATOM 1441 C CA . ASP A 1 175 ? 15.412 -14.147 -8.212 1.00 68.69 175 ASP A CA 1
ATOM 1442 C C . ASP A 1 175 ? 14.834 -13.355 -9.394 1.00 68.69 175 ASP A C 1
ATOM 1444 O O . ASP A 1 175 ? 14.936 -13.798 -10.533 1.00 68.69 175 ASP A O 1
ATOM 1448 N N . LYS A 1 176 ? 14.268 -12.174 -9.126 1.00 63.38 176 LYS A N 1
ATOM 1449 C CA . LYS A 1 176 ? 13.587 -11.279 -10.061 1.00 63.38 176 LYS A CA 1
ATOM 1450 C C . LYS A 1 176 ? 12.306 -11.834 -10.683 1.00 63.38 176 LYS A C 1
ATOM 1452 O O . LYS A 1 176 ? 11.466 -11.031 -11.049 1.00 63.38 176 LYS A O 1
ATOM 1457 N N . GLU A 1 177 ? 12.115 -13.147 -10.758 1.00 73.38 177 GLU A N 1
ATOM 1458 C CA . GLU A 1 177 ? 10.929 -13.795 -11.339 1.00 73.38 177 GLU A CA 1
ATOM 1459 C C . GLU A 1 177 ? 9.744 -13.902 -10.362 1.00 73.38 177 GLU A C 1
ATOM 1461 O O . GLU A 1 177 ? 8.606 -14.141 -10.780 1.00 73.38 177 GLU A O 1
ATOM 1466 N N . THR A 1 178 ? 9.988 -13.718 -9.058 1.00 81.00 178 THR A N 1
ATOM 1467 C CA . THR A 1 178 ? 8.951 -13.808 -8.026 1.00 81.00 178 THR A CA 1
ATOM 1468 C C . THR A 1 178 ? 8.575 -12.438 -7.460 1.00 81.00 178 THR A C 1
ATOM 1470 O O . THR A 1 178 ? 9.409 -11.717 -6.908 1.00 81.00 178 THR A O 1
ATOM 1473 N N . LEU A 1 179 ? 7.280 -12.120 -7.489 1.00 82.25 179 LEU A N 1
ATOM 1474 C CA . LEU A 1 179 ? 6.685 -11.037 -6.708 1.00 82.25 179 LEU A CA 1
ATOM 1475 C C . LEU A 1 179 ? 6.327 -11.541 -5.303 1.00 82.25 179 LEU A C 1
ATOM 1477 O O . LEU A 1 179 ? 5.637 -12.549 -5.158 1.00 82.25 179 LEU A O 1
ATOM 1481 N N . LEU A 1 180 ? 6.771 -10.834 -4.268 1.00 85.25 180 LEU A N 1
ATOM 1482 C CA . LEU A 1 180 ? 6.469 -11.120 -2.868 1.00 85.25 180 LEU A CA 1
ATOM 1483 C C . LEU A 1 180 ? 5.448 -10.118 -2.334 1.00 85.25 180 LEU A C 1
ATOM 1485 O O . LEU A 1 180 ? 5.727 -8.920 -2.307 1.00 85.25 180 LEU A O 1
ATOM 1489 N N . MET A 1 181 ? 4.311 -10.622 -1.858 1.00 89.19 181 MET A N 1
ATOM 1490 C CA . MET A 1 181 ? 3.311 -9.870 -1.097 1.00 89.19 181 MET A CA 1
ATOM 1491 C C . MET A 1 181 ? 3.387 -10.316 0.362 1.00 89.19 181 MET A C 1
ATOM 1493 O O . MET A 1 181 ? 2.993 -11.436 0.683 1.00 89.19 181 MET A O 1
ATOM 1497 N N . LYS A 1 182 ? 3.935 -9.478 1.242 1.00 89.50 182 LYS A N 1
ATOM 1498 C CA . LYS A 1 182 ? 4.155 -9.832 2.651 1.00 89.50 182 LYS A CA 1
ATOM 1499 C C . LYS A 1 182 ? 3.294 -8.991 3.571 1.00 89.50 182 LYS A C 1
ATOM 1501 O O . LYS A 1 182 ? 3.349 -7.767 3.485 1.00 89.50 182 LYS A O 1
ATOM 1506 N N . GLU A 1 183 ? 2.556 -9.634 4.460 1.00 90.69 183 GLU A N 1
ATOM 1507 C CA . GLU A 1 183 ? 1.856 -8.939 5.532 1.00 90.69 183 GLU A CA 1
ATOM 1508 C C . GLU A 1 183 ? 2.861 -8.348 6.528 1.00 90.69 183 GLU A C 1
ATOM 1510 O O . GLU A 1 183 ? 3.847 -8.984 6.909 1.00 90.69 183 GLU A O 1
ATOM 1515 N N . SER A 1 184 ? 2.626 -7.103 6.921 1.00 88.75 184 SER A N 1
ATOM 1516 C CA . SER A 1 184 ? 3.416 -6.402 7.923 1.00 88.75 184 SER A CA 1
ATOM 1517 C C . SER A 1 184 ? 3.054 -6.877 9.325 1.00 88.75 184 SER A C 1
ATOM 1519 O O . SER A 1 184 ? 1.897 -7.132 9.643 1.00 88.75 184 SER A O 1
ATOM 1521 N N . ASN A 1 185 ? 4.048 -6.912 10.207 1.00 87.88 185 ASN A N 1
ATOM 1522 C CA . ASN A 1 185 ? 3.839 -7.108 11.639 1.00 87.88 185 ASN A CA 1
ATOM 1523 C C . ASN A 1 185 ? 3.256 -5.860 12.335 1.00 87.88 185 ASN A C 1
ATOM 1525 O O . ASN A 1 185 ? 2.881 -5.936 13.504 1.00 87.88 185 ASN A O 1
ATOM 1529 N N . MET A 1 186 ? 3.159 -4.721 11.646 1.00 88.25 186 MET A N 1
ATOM 1530 C CA . MET A 1 186 ? 2.556 -3.490 12.167 1.00 88.25 186 MET A CA 1
ATOM 1531 C C . MET A 1 186 ? 1.042 -3.490 11.933 1.00 88.25 186 MET A C 1
ATOM 1533 O O . MET A 1 186 ? 0.602 -3.580 10.790 1.00 88.25 186 MET A O 1
ATOM 1537 N N . HIS A 1 187 ? 0.263 -3.361 13.006 1.00 88.88 187 HIS A N 1
ATOM 1538 C CA . HIS A 1 187 ? -1.199 -3.454 12.981 1.00 88.88 187 HIS A CA 1
ATOM 1539 C C . HIS A 1 187 ? -1.836 -2.131 13.410 1.00 88.88 187 HIS A C 1
ATOM 1541 O O . HIS A 1 187 ? -1.564 -1.648 14.513 1.00 88.88 187 HIS A O 1
ATOM 1547 N N . ASP A 1 188 ? -2.713 -1.586 12.565 1.00 88.94 188 ASP A N 1
ATOM 1548 C CA . ASP A 1 188 ? -3.355 -0.285 12.779 1.00 88.94 188 ASP A CA 1
ATOM 1549 C C . ASP A 1 188 ? -4.792 -0.453 13.267 1.00 88.94 188 ASP A C 1
ATOM 1551 O O . ASP A 1 188 ? -5.684 -0.788 12.490 1.00 88.94 188 ASP A O 1
ATOM 1555 N N . TYR A 1 189 ? -5.020 -0.181 14.550 1.00 92.44 189 TYR A N 1
ATOM 1556 C CA . TYR A 1 189 ? -6.349 -0.096 15.149 1.00 92.44 189 TYR A CA 1
ATOM 1557 C C . TYR A 1 189 ? -6.895 1.321 14.985 1.00 92.44 189 TYR A C 1
ATOM 1559 O O . TYR A 1 189 ? -6.174 2.295 15.212 1.00 92.44 189 TYR A O 1
ATOM 1567 N N . VAL A 1 190 ? -8.174 1.443 14.631 1.00 90.88 190 VAL A N 1
ATOM 1568 C CA . VAL A 1 190 ? -8.805 2.738 14.341 1.00 90.88 190 VAL A CA 1
ATOM 1569 C C . VAL A 1 190 ? -9.939 3.000 15.327 1.00 90.88 190 VAL A C 1
ATOM 1571 O O . VAL A 1 190 ? -10.844 2.181 15.493 1.00 90.88 190 VAL A O 1
ATOM 1574 N N . LEU A 1 191 ? -9.905 4.156 15.982 1.00 93.12 191 LEU A N 1
ATOM 1575 C CA . LEU A 1 191 ? -11.006 4.654 16.795 1.00 93.12 191 LEU A CA 1
ATOM 1576 C C . LEU A 1 191 ? -11.938 5.505 15.936 1.00 93.12 191 LEU A C 1
ATOM 1578 O O . LEU A 1 191 ? -11.516 6.480 15.308 1.00 93.12 191 LEU A O 1
ATOM 1582 N N . LEU A 1 192 ? -13.219 5.162 15.974 1.00 90.62 192 LEU A N 1
ATOM 1583 C CA . LEU A 1 192 ? -14.301 5.894 15.338 1.00 90.62 192 LEU A CA 1
ATOM 1584 C C . LEU A 1 192 ? -15.058 6.725 16.381 1.00 90.62 192 LEU A C 1
ATOM 1586 O O . LEU A 1 192 ? -15.378 6.217 17.453 1.00 90.62 192 LEU A O 1
ATOM 1590 N N . LYS A 1 193 ? -15.389 7.969 16.034 1.00 90.19 193 LYS A N 1
ATOM 1591 C CA . LYS A 1 193 ? -16.315 8.880 16.717 1.00 90.19 193 LYS A CA 1
ATOM 1592 C C . LYS A 1 193 ? -17.549 9.048 15.825 1.00 90.19 193 LYS A C 1
ATOM 1594 O O . LYS A 1 193 ? -17.445 9.643 14.755 1.00 90.19 193 LYS A O 1
ATOM 1599 N N . ASP A 1 194 ? -18.678 8.453 16.206 1.00 86.38 194 ASP A N 1
ATOM 1600 C CA . ASP A 1 194 ? -19.913 8.383 15.400 1.00 86.38 194 ASP A CA 1
ATOM 1601 C C . ASP A 1 194 ? -19.671 7.921 13.946 1.00 86.38 194 ASP A C 1
ATOM 1603 O O . ASP A 1 194 ? -20.215 8.460 12.984 1.00 86.38 194 ASP A O 1
ATOM 1607 N N . GLY A 1 195 ? -18.796 6.924 13.773 1.00 81.88 195 GLY A N 1
ATOM 1608 C CA . GLY A 1 195 ? -18.428 6.389 12.458 1.00 81.88 195 GLY A CA 1
ATOM 1609 C C . GLY A 1 195 ? -17.362 7.191 11.704 1.00 81.88 195 GLY A C 1
ATOM 1610 O O . GLY A 1 195 ? -16.930 6.759 10.641 1.00 81.88 195 GLY A O 1
ATOM 1611 N N . THR A 1 196 ? -16.889 8.315 12.246 1.00 85.06 196 THR A N 1
ATOM 1612 C CA . THR A 1 196 ? -15.770 9.081 11.676 1.00 85.06 196 THR A CA 1
ATOM 1613 C C . THR A 1 196 ? -14.464 8.671 12.354 1.00 85.06 196 THR A C 1
ATOM 1615 O O . THR A 1 196 ? -14.399 8.710 13.580 1.00 85.06 196 THR A O 1
ATOM 1618 N N . PRO A 1 197 ? -13.410 8.282 11.624 1.00 85.50 197 PRO A N 1
ATOM 1619 C CA . PRO A 1 197 ? -12.146 7.908 12.244 1.00 85.50 197 PRO A CA 1
ATOM 1620 C C . PRO A 1 197 ? -11.444 9.147 12.817 1.00 85.50 197 PRO A C 1
ATOM 1622 O O . PRO A 1 197 ? -11.360 10.176 12.152 1.00 85.50 197 PRO A O 1
ATOM 1625 N N . VAL A 1 198 ? -10.964 9.051 14.058 1.00 90.25 198 VAL A N 1
ATOM 1626 C CA . VAL A 1 198 ? -10.380 10.193 14.793 1.00 90.25 198 VAL A CA 1
ATOM 1627 C C . VAL A 1 198 ? -9.010 9.906 15.395 1.00 90.25 198 VAL A C 1
ATOM 1629 O O . VAL A 1 198 ? -8.237 10.831 15.635 1.00 90.25 198 VAL A O 1
ATOM 1632 N N . PHE A 1 199 ? -8.674 8.638 15.628 1.00 91.75 199 PHE A N 1
ATOM 1633 C CA . PHE A 1 199 ? -7.432 8.257 16.293 1.00 91.75 199 PHE A CA 1
ATOM 1634 C C . PHE A 1 199 ? -6.970 6.887 15.805 1.00 91.75 199 PHE A C 1
ATOM 1636 O O . PHE A 1 199 ? -7.794 5.989 15.627 1.00 91.75 199 PHE A O 1
ATOM 1643 N N . VAL A 1 200 ? -5.667 6.729 15.575 1.00 91.06 200 VAL A N 1
ATOM 1644 C CA . VAL A 1 200 ? -5.064 5.448 15.185 1.00 91.06 200 VAL A CA 1
ATOM 1645 C C . VAL A 1 200 ? -3.987 5.036 16.170 1.00 91.06 200 VAL A C 1
ATOM 1647 O O . VAL A 1 200 ? -3.175 5.854 16.604 1.00 91.06 200 VAL A O 1
ATOM 1650 N N . ILE A 1 201 ? -3.987 3.741 16.484 1.00 93.75 201 ILE A N 1
ATOM 1651 C CA . ILE A 1 201 ? -2.979 3.067 17.294 1.00 93.75 201 ILE A CA 1
ATOM 1652 C C . ILE A 1 201 ? -2.287 2.042 16.411 1.00 93.75 201 ILE A C 1
ATOM 1654 O O . ILE A 1 201 ? -2.891 1.046 16.011 1.00 93.75 201 ILE A O 1
ATOM 1658 N N . ARG A 1 202 ? -1.006 2.273 16.143 1.00 92.06 202 ARG A N 1
ATOM 1659 C CA . ARG A 1 202 ? -0.152 1.332 15.427 1.00 92.06 202 ARG A CA 1
ATOM 1660 C C . ARG A 1 202 ? 0.665 0.528 16.430 1.00 92.06 202 ARG A C 1
ATOM 1662 O O . ARG A 1 202 ? 1.453 1.109 17.175 1.00 92.06 202 ARG A O 1
ATOM 1669 N N . LEU A 1 203 ? 0.484 -0.790 16.436 1.00 92.19 203 LEU A N 1
ATOM 1670 C CA . LEU A 1 203 ? 1.188 -1.734 17.313 1.00 92.19 203 LEU A CA 1
ATOM 1671 C C . LEU A 1 203 ? 2.135 -2.630 16.506 1.00 92.19 203 LEU A C 1
ATOM 1673 O O . LEU A 1 203 ? 1.735 -3.146 15.463 1.00 92.19 203 LEU A O 1
ATOM 1677 N N . ASP A 1 204 ? 3.349 -2.872 17.008 1.00 90.81 204 ASP A N 1
ATOM 1678 C CA . ASP A 1 204 ? 4.218 -3.938 16.490 1.00 90.81 204 ASP A CA 1
ATOM 1679 C C . ASP A 1 204 ? 3.841 -5.276 17.146 1.00 90.81 204 ASP A C 1
ATOM 1681 O O . ASP A 1 204 ? 3.951 -5.457 18.359 1.00 90.81 204 ASP A O 1
ATOM 1685 N N . ALA A 1 205 ? 3.398 -6.242 16.345 1.00 87.44 205 ALA A N 1
ATOM 1686 C CA . ALA A 1 205 ? 2.981 -7.553 16.832 1.00 87.44 205 ALA A CA 1
ATOM 1687 C C . ALA A 1 205 ? 4.139 -8.445 17.329 1.00 87.44 205 ALA A C 1
ATOM 1689 O O . ALA A 1 205 ? 3.915 -9.439 18.024 1.00 87.44 205 ALA A O 1
ATOM 1690 N N . THR A 1 206 ? 5.381 -8.103 16.988 1.00 88.69 206 THR A N 1
ATOM 1691 C CA . THR A 1 206 ? 6.602 -8.781 17.453 1.00 88.69 206 THR A CA 1
ATOM 1692 C C . THR A 1 206 ? 7.220 -8.126 18.684 1.00 88.69 206 THR A C 1
ATOM 1694 O O . THR A 1 206 ? 8.034 -8.756 19.361 1.00 88.69 206 THR A O 1
ATOM 1697 N N . ASN A 1 207 ? 6.837 -6.883 18.988 1.00 88.31 207 ASN A N 1
ATOM 1698 C CA . ASN A 1 207 ? 7.350 -6.124 20.118 1.00 88.31 207 ASN A CA 1
ATOM 1699 C C . ASN A 1 207 ? 6.224 -5.348 20.804 1.00 88.31 207 ASN A C 1
ATOM 1701 O O . ASN A 1 207 ? 5.846 -4.250 20.401 1.00 88.31 207 ASN A O 1
ATOM 1705 N N . ASP A 1 208 ? 5.744 -5.908 21.906 1.00 79.25 208 ASP A N 1
ATOM 1706 C CA . ASP A 1 208 ? 4.628 -5.382 22.678 1.00 79.25 208 ASP A CA 1
ATOM 1707 C C . ASP A 1 208 ? 4.925 -4.078 23.419 1.00 79.25 208 ASP A C 1
ATOM 1709 O O . ASP A 1 208 ? 4.005 -3.544 24.023 1.00 79.25 208 ASP A O 1
ATOM 1713 N N . GLU A 1 209 ? 6.136 -3.528 23.364 1.00 85.19 209 GLU A N 1
ATOM 1714 C CA . GLU A 1 209 ? 6.465 -2.195 23.886 1.00 85.19 209 GLU A CA 1
ATOM 1715 C C . GLU A 1 209 ? 6.410 -1.121 22.793 1.00 85.19 209 GLU A C 1
ATOM 1717 O O . GLU A 1 209 ? 6.182 0.055 23.078 1.00 85.19 209 GLU A O 1
ATOM 1722 N N . GLN A 1 210 ? 6.564 -1.504 21.524 1.00 88.88 210 GLN A N 1
ATOM 1723 C CA . GLN A 1 210 ? 6.604 -0.557 20.415 1.00 88.88 210 GLN A CA 1
ATOM 1724 C C . GLN A 1 210 ? 5.201 -0.236 19.905 1.00 88.88 210 GLN A C 1
ATOM 1726 O O . GLN A 1 210 ? 4.476 -1.088 19.390 1.00 88.88 210 GLN A O 1
ATOM 1731 N N . TYR A 1 211 ? 4.823 1.031 20.051 1.00 91.19 211 TYR A N 1
ATOM 1732 C CA . TYR A 1 211 ? 3.610 1.576 19.468 1.00 91.19 211 TYR A CA 1
ATOM 1733 C C . TYR A 1 211 ? 3.776 3.047 19.106 1.00 91.19 211 TYR A C 1
ATOM 1735 O O . TYR A 1 211 ? 4.656 3.740 19.618 1.00 91.19 211 TYR A O 1
ATOM 1743 N N . SER A 1 212 ? 2.899 3.518 18.228 1.00 90.62 212 SER A N 1
ATOM 1744 C CA . SER A 1 212 ? 2.738 4.936 17.930 1.00 90.62 212 SER A CA 1
ATOM 1745 C C . SER A 1 212 ? 1.263 5.288 17.840 1.00 90.62 212 SER A C 1
ATOM 1747 O O . SER A 1 212 ? 0.457 4.483 17.366 1.00 90.62 212 SER A O 1
ATOM 1749 N N . THR A 1 213 ? 0.929 6.503 18.254 1.00 91.75 213 THR A N 1
ATOM 1750 C CA . THR A 1 213 ? -0.416 7.063 18.162 1.00 91.75 213 THR A CA 1
ATOM 1751 C C . THR A 1 213 ? -0.403 8.334 17.326 1.00 91.75 213 THR A C 1
ATOM 1753 O O . THR A 1 213 ? 0.607 9.036 17.234 1.00 91.75 213 THR A O 1
ATOM 1756 N N . SER A 1 214 ? -1.530 8.626 16.689 1.00 87.69 214 SER A N 1
ATOM 1757 C CA . SER A 1 214 ? -1.714 9.859 15.929 1.00 87.69 214 SER A CA 1
ATOM 1758 C C . SER A 1 214 ? -3.193 10.184 15.800 1.00 87.69 214 SER A C 1
ATOM 1760 O O . SER A 1 214 ? -4.017 9.275 15.652 1.00 87.69 214 SER A O 1
ATOM 1762 N N . GLU A 1 215 ? -3.523 11.476 15.781 1.00 84.19 215 GLU A N 1
ATOM 1763 C CA . GLU A 1 215 ? -4.806 11.915 15.236 1.00 84.19 215 GLU A CA 1
ATOM 1764 C C . GLU A 1 215 ? -4.931 11.391 13.809 1.00 84.19 215 GLU A C 1
ATOM 1766 O O . GLU A 1 215 ? -4.007 11.505 12.997 1.00 84.19 215 GLU A O 1
ATOM 1771 N N . TYR A 1 216 ? -6.061 10.759 13.520 1.00 75.62 216 TYR A N 1
ATOM 1772 C CA . TYR A 1 216 ? -6.267 10.179 12.210 1.00 75.62 216 TYR A CA 1
ATOM 1773 C C . TYR A 1 216 ? -6.861 11.221 11.278 1.00 75.62 216 TYR A C 1
ATOM 1775 O O . TYR A 1 216 ? -8.023 11.602 11.406 1.00 75.62 216 TYR A O 1
ATOM 1783 N N . ASN A 1 217 ? -6.066 11.648 10.304 1.00 65.31 217 ASN A N 1
ATOM 1784 C CA . ASN A 1 217 ? -6.598 12.313 9.133 1.00 65.31 217 ASN A CA 1
ATOM 1785 C C . ASN A 1 217 ? -6.924 11.238 8.096 1.00 65.31 217 ASN A C 1
ATOM 1787 O O . ASN A 1 217 ? -6.048 10.479 7.679 1.00 65.31 217 ASN A O 1
ATOM 1791 N N . ASN A 1 218 ? -8.189 11.152 7.698 1.00 63.53 218 ASN A N 1
ATOM 1792 C CA . ASN A 1 218 ? -8.646 10.180 6.717 1.00 63.53 218 ASN A CA 1
ATOM 1793 C C . ASN A 1 218 ? -8.181 10.577 5.314 1.00 63.53 218 ASN A C 1
ATOM 1795 O O . ASN A 1 218 ? -8.971 11.018 4.483 1.00 63.53 218 ASN A O 1
ATOM 1799 N N . HIS A 1 219 ? -6.887 10.399 5.047 1.00 54.22 219 HIS A N 1
ATOM 1800 C CA . HIS A 1 219 ? -6.261 10.656 3.749 1.00 54.22 219 HIS A CA 1
ATOM 1801 C C . HIS A 1 219 ? -6.943 9.893 2.607 1.00 54.22 219 HIS A C 1
ATOM 1803 O O . HIS A 1 219 ? -6.860 10.298 1.451 1.00 54.22 219 HIS A O 1
ATOM 1809 N N . PHE A 1 220 ? -7.643 8.812 2.947 1.00 54.72 220 PHE A N 1
ATOM 1810 C CA . PHE A 1 220 ? -8.336 7.936 2.022 1.00 54.72 220 PHE A CA 1
ATOM 1811 C C . PHE A 1 220 ? -9.819 8.295 1.831 1.00 54.72 220 PHE A C 1
ATOM 1813 O O . PHE A 1 220 ? -10.464 7.690 0.983 1.00 54.72 220 PHE A O 1
ATOM 1820 N N . ASN A 1 221 ? -10.379 9.259 2.574 1.00 58.62 221 ASN A N 1
ATOM 1821 C CA . ASN A 1 221 ? -11.810 9.607 2.565 1.00 58.62 221 ASN A CA 1
ATOM 1822 C C . ASN A 1 221 ? -12.764 8.400 2.749 1.00 58.62 221 ASN A C 1
ATOM 1824 O O . ASN A 1 221 ? -13.885 8.400 2.238 1.00 58.62 221 ASN A O 1
ATOM 1828 N N . ILE A 1 222 ? -12.340 7.364 3.482 1.00 68.62 222 ILE A N 1
ATOM 1829 C CA . ILE A 1 222 ? -13.159 6.174 3.760 1.00 68.62 222 ILE A CA 1
ATOM 1830 C C . ILE A 1 222 ? -14.277 6.521 4.750 1.00 68.62 222 ILE A C 1
ATOM 1832 O O . ILE A 1 222 ? -14.015 6.950 5.872 1.00 68.62 222 ILE A O 1
ATOM 1836 N N . ASP A 1 223 ? -15.529 6.296 4.367 1.00 67.31 223 ASP A N 1
ATOM 1837 C CA . ASP A 1 223 ? -16.680 6.478 5.253 1.00 67.31 223 ASP A CA 1
ATOM 1838 C C . ASP A 1 223 ? -16.925 5.219 6.107 1.00 67.31 223 ASP A C 1
ATOM 1840 O O . ASP A 1 223 ? -17.626 4.292 5.695 1.00 67.31 223 ASP A O 1
ATOM 1844 N N . PHE A 1 224 ? -16.360 5.190 7.318 1.00 69.38 224 PHE A N 1
ATOM 1845 C CA . PHE A 1 224 ? -16.545 4.090 8.275 1.00 69.38 224 PHE A CA 1
ATOM 1846 C C . PHE A 1 224 ? -17.920 4.101 8.967 1.00 69.38 224 PHE A C 1
ATOM 1848 O O . PHE A 1 224 ? -18.276 3.137 9.649 1.00 69.38 224 PHE A O 1
ATOM 1855 N N . SER A 1 225 ? -18.754 5.130 8.771 1.00 64.94 225 SER A N 1
ATOM 1856 C CA . SER A 1 225 ? -20.116 5.140 9.328 1.00 64.94 225 SER A CA 1
ATOM 1857 C C . SER A 1 225 ? -21.009 4.061 8.704 1.00 64.94 225 SER A C 1
ATOM 1859 O O . SER A 1 225 ? -21.995 3.639 9.305 1.00 64.94 225 SER A O 1
ATOM 1861 N N . LYS A 1 226 ? -20.609 3.544 7.536 1.00 62.53 226 LYS A N 1
ATOM 1862 C CA . LYS A 1 226 ? -21.250 2.442 6.809 1.00 62.53 226 LYS A CA 1
ATOM 1863 C C . LYS A 1 226 ? -20.457 1.138 6.914 1.00 62.53 226 LYS A C 1
ATOM 1865 O O . LYS A 1 226 ? -20.428 0.364 5.960 1.00 62.53 226 LYS A O 1
ATOM 1870 N N . THR A 1 227 ? -19.807 0.906 8.054 1.00 55.59 227 THR A N 1
ATOM 1871 C CA . THR A 1 227 ? -18.982 -0.281 8.372 1.00 55.59 227 THR A CA 1
ATOM 1872 C C . THR A 1 227 ? -19.608 -1.624 7.987 1.00 55.59 227 THR A C 1
ATOM 1874 O O . THR A 1 227 ? -18.878 -2.550 7.656 1.00 55.59 227 THR A O 1
ATOM 1877 N N . GLU A 1 228 ? -20.938 -1.739 7.938 1.00 55.47 228 GLU A N 1
ATOM 1878 C CA . GLU A 1 228 ? -21.635 -2.929 7.423 1.00 55.47 228 GLU A CA 1
ATOM 1879 C C . GLU A 1 228 ? -21.258 -3.314 5.978 1.00 55.47 228 GLU A C 1
ATOM 1881 O O . GLU A 1 228 ? -21.369 -4.484 5.612 1.00 55.47 228 GLU A O 1
ATOM 1886 N N . ASN A 1 229 ? -20.770 -2.348 5.192 1.00 60.03 229 ASN A N 1
ATOM 1887 C CA . ASN A 1 229 ? -20.302 -2.519 3.820 1.00 60.03 229 ASN A CA 1
ATOM 1888 C C . ASN A 1 229 ? -18.766 -2.562 3.705 1.00 60.03 229 ASN A C 1
ATOM 1890 O O . ASN A 1 229 ? -18.270 -2.587 2.587 1.00 60.03 229 ASN A O 1
ATOM 1894 N N . LEU A 1 230 ? -18.023 -2.509 4.817 1.00 70.12 230 LEU A N 1
ATOM 1895 C CA . LEU A 1 230 ? -16.554 -2.506 4.874 1.00 70.12 230 LEU A CA 1
ATOM 1896 C C . LEU A 1 230 ? -16.067 -3.704 5.691 1.00 70.12 230 LEU A C 1
ATOM 1898 O O . LEU A 1 230 ? -15.361 -3.544 6.687 1.00 70.12 230 LEU A O 1
ATOM 1902 N N . LYS A 1 231 ? -16.516 -4.907 5.325 1.00 78.62 231 LYS A N 1
ATOM 1903 C CA . LYS A 1 231 ? -16.236 -6.098 6.128 1.00 78.62 231 LYS A CA 1
ATOM 1904 C C . LYS A 1 231 ? -14.827 -6.580 5.901 1.00 78.62 231 LYS A C 1
ATOM 1906 O O . LYS A 1 231 ? -14.145 -6.868 6.871 1.00 78.62 231 LYS A O 1
ATOM 1911 N N . LYS A 1 232 ? -14.368 -6.636 4.656 1.00 86.38 232 LYS A N 1
ATOM 1912 C CA . LYS A 1 232 ? -13.023 -7.108 4.347 1.00 86.38 232 LYS A CA 1
ATOM 1913 C C . LYS A 1 232 ? -12.264 -6.013 3.638 1.00 86.38 232 LYS A C 1
ATOM 1915 O O . LYS A 1 232 ? -12.626 -5.592 2.541 1.00 86.38 232 LYS A O 1
ATOM 1920 N N . VAL A 1 233 ? -11.221 -5.527 4.294 1.00 83.50 233 VAL A N 1
ATOM 1921 C CA . VAL A 1 233 ? -10.371 -4.471 3.761 1.00 83.50 233 VAL A CA 1
ATOM 1922 C C . VAL A 1 233 ? -8.943 -4.671 4.226 1.00 83.50 233 VAL A C 1
ATOM 1924 O O . VAL A 1 233 ? -8.686 -5.002 5.382 1.00 83.50 233 VAL A O 1
ATOM 1927 N N . PHE A 1 234 ? -8.010 -4.435 3.317 1.00 86.31 234 PHE A N 1
ATOM 1928 C CA . PHE A 1 234 ? -6.603 -4.316 3.646 1.00 86.31 234 PHE A CA 1
ATOM 1929 C C . PHE A 1 234 ? -5.946 -3.257 2.773 1.00 86.31 234 PHE A C 1
ATOM 1931 O O . PHE A 1 234 ? -6.476 -2.827 1.745 1.00 86.31 234 PHE A O 1
ATOM 1938 N N . MET A 1 235 ? -4.773 -2.827 3.209 1.00 83.12 235 MET A N 1
ATOM 1939 C CA . MET A 1 235 ? -3.940 -1.896 2.470 1.00 83.12 235 MET A CA 1
ATOM 1940 C C . MET A 1 235 ? -2.812 -2.657 1.785 1.00 83.12 235 MET A C 1
ATOM 1942 O O . MET A 1 235 ? -2.110 -3.437 2.426 1.00 83.12 235 MET A O 1
ATOM 1946 N N . LEU A 1 236 ? -2.613 -2.411 0.495 1.00 81.06 236 LEU A N 1
ATOM 1947 C CA . LEU A 1 236 ? -1.503 -2.941 -0.280 1.00 81.06 236 LEU A CA 1
ATOM 1948 C C . LEU A 1 236 ? -0.572 -1.807 -0.691 1.00 81.06 236 LEU A C 1
ATOM 1950 O O . LEU A 1 236 ? -1.015 -0.821 -1.274 1.00 81.06 236 LEU A O 1
ATOM 1954 N N . VAL A 1 237 ? 0.723 -1.957 -0.431 1.00 75.38 237 VAL A N 1
ATOM 1955 C CA . VAL A 1 237 ? 1.722 -0.940 -0.768 1.00 75.38 237 VAL A CA 1
ATOM 1956 C C . VAL A 1 237 ? 2.761 -1.487 -1.724 1.00 75.38 237 VAL A C 1
ATOM 1958 O O . VAL A 1 237 ? 3.430 -2.477 -1.436 1.00 75.38 237 VAL A O 1
ATOM 1961 N N . GLY A 1 238 ? 2.933 -0.800 -2.853 1.00 64.38 238 GLY A N 1
ATOM 1962 C CA . GLY A 1 238 ? 4.068 -1.000 -3.751 1.00 64.38 238 GLY A CA 1
ATOM 1963 C C . GLY A 1 238 ? 5.256 -0.156 -3.297 1.00 64.38 238 GLY A C 1
ATOM 1964 O O . GLY A 1 238 ? 5.141 1.061 -3.164 1.00 64.38 238 GLY A O 1
ATOM 1965 N N . GLY A 1 239 ? 6.401 -0.783 -3.028 1.00 53.31 239 GLY A N 1
ATOM 1966 C CA . GLY A 1 239 ? 7.587 -0.068 -2.564 1.00 53.31 239 GLY A CA 1
ATOM 1967 C C . GLY A 1 239 ? 8.515 0.397 -3.690 1.00 53.31 239 GLY A C 1
ATOM 1968 O O . GLY A 1 239 ? 8.969 -0.420 -4.488 1.00 53.31 239 GLY A O 1
ATOM 1969 N N . ARG A 1 240 ? 8.924 1.678 -3.649 1.00 41.03 240 ARG A N 1
ATOM 1970 C CA 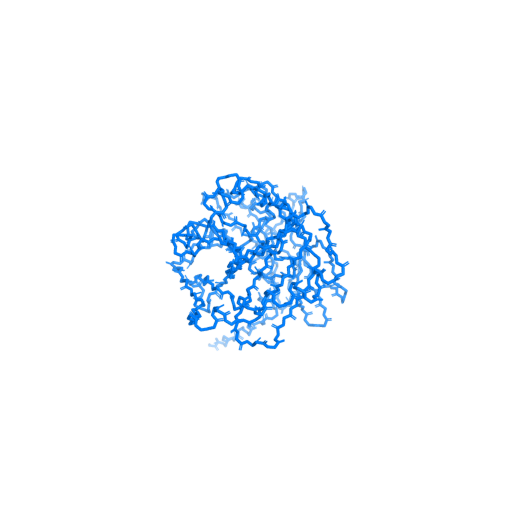. ARG A 1 240 ? 10.351 2.032 -3.828 1.00 41.03 240 ARG A CA 1
ATOM 1971 C C . ARG A 1 240 ? 10.826 3.309 -3.105 1.00 41.03 240 ARG A C 1
ATOM 1973 O O . ARG A 1 240 ? 12.022 3.373 -2.852 1.00 41.03 240 ARG A O 1
ATOM 1980 N N . TYR A 1 241 ? 9.962 4.256 -2.694 1.00 35.09 241 TYR A N 1
ATOM 1981 C CA . TYR A 1 241 ? 10.374 5.502 -1.995 1.00 35.09 241 TYR A CA 1
ATOM 1982 C C . TYR A 1 241 ? 9.348 6.047 -0.980 1.00 35.09 241 TYR A C 1
ATOM 1984 O O . TYR A 1 241 ? 8.262 5.499 -0.836 1.00 35.09 241 TYR A O 1
ATOM 1992 N N . TYR A 1 242 ? 9.718 7.136 -0.283 1.00 34.03 242 TYR A N 1
ATOM 1993 C CA . TYR A 1 242 ? 9.002 7.835 0.808 1.00 34.03 242 TYR A CA 1
ATOM 1994 C C . TYR A 1 242 ? 7.553 8.274 0.512 1.00 34.03 242 TYR A C 1
ATOM 1996 O O . TYR A 1 242 ? 6.847 8.676 1.434 1.00 34.03 242 TYR A O 1
ATOM 2004 N N . TYR A 1 243 ? 7.100 8.179 -0.738 1.00 37.53 243 TYR A N 1
ATOM 2005 C CA . TYR A 1 243 ? 5.695 8.291 -1.117 1.00 37.53 243 TYR A CA 1
ATOM 2006 C C . TYR A 1 243 ? 5.154 6.874 -1.304 1.00 37.53 243 TYR A C 1
ATOM 2008 O O . TYR A 1 243 ? 5.312 6.260 -2.357 1.00 37.53 243 TYR A O 1
ATOM 2016 N N . SER A 1 244 ? 4.596 6.309 -0.237 1.00 49.56 244 SER A N 1
ATOM 2017 C CA . SER A 1 244 ? 3.967 4.994 -0.286 1.00 49.56 244 SER A CA 1
ATOM 2018 C C . SER A 1 244 ? 2.679 5.100 -1.093 1.00 49.56 244 SER A C 1
ATOM 2020 O O . SER A 1 244 ? 1.703 5.676 -0.610 1.00 49.56 244 SER A O 1
ATOM 2022 N N . ASN A 1 245 ? 2.663 4.545 -2.303 1.00 56.22 245 ASN A N 1
ATOM 2023 C CA . ASN A 1 245 ? 1.413 4.350 -3.019 1.00 56.22 245 ASN A CA 1
ATOM 2024 C C . ASN A 1 245 ? 0.638 3.232 -2.314 1.00 56.22 245 ASN A C 1
ATOM 2026 O O . ASN A 1 245 ? 1.039 2.066 -2.355 1.00 56.22 245 ASN A O 1
ATOM 2030 N N . VAL A 1 246 ? -0.427 3.610 -1.610 1.00 67.81 246 VAL A N 1
ATOM 2031 C CA . VAL A 1 246 ? -1.300 2.692 -0.878 1.00 67.81 246 VAL A CA 1
ATOM 2032 C C . VAL A 1 246 ? -2.550 2.446 -1.712 1.00 67.81 246 VAL A C 1
ATOM 2034 O O . VAL A 1 246 ? -3.298 3.381 -1.992 1.00 67.81 246 VAL A O 1
ATOM 2037 N N . ILE A 1 247 ? -2.791 1.193 -2.088 1.00 72.12 247 ILE A N 1
ATOM 2038 C CA . ILE A 1 247 ? -4.083 0.749 -2.610 1.00 72.12 247 ILE A CA 1
ATOM 2039 C C . ILE A 1 247 ? -4.901 0.222 -1.441 1.00 72.12 247 ILE A C 1
ATOM 2041 O O . ILE A 1 247 ? -4.444 -0.638 -0.690 1.00 72.12 247 ILE A O 1
ATOM 2045 N N . VAL A 1 248 ? -6.129 0.707 -1.316 1.00 76.81 248 VAL A N 1
ATOM 2046 C CA . VAL A 1 248 ? -7.133 0.084 -0.456 1.00 76.81 248 VAL A CA 1
ATOM 2047 C C . VAL A 1 248 ? -7.831 -0.994 -1.278 1.00 76.81 248 VAL A C 1
ATOM 2049 O O . VAL A 1 248 ? -8.409 -0.693 -2.319 1.00 76.81 248 VAL A O 1
ATOM 2052 N N . ILE A 1 249 ? -7.745 -2.242 -0.828 1.00 81.31 249 ILE A N 1
ATOM 2053 C CA . ILE A 1 249 ? -8.407 -3.391 -1.449 1.00 81.31 249 ILE A CA 1
ATOM 2054 C C . ILE A 1 249 ? -9.549 -3.806 -0.529 1.00 81.31 249 ILE A C 1
ATOM 2056 O O . ILE A 1 249 ? -9.321 -4.033 0.661 1.00 81.31 249 ILE A O 1
ATOM 2060 N N . SER A 1 250 ? -10.772 -3.876 -1.056 1.00 82.25 250 SER A N 1
ATOM 2061 C CA . SER A 1 250 ? -11.960 -4.197 -0.261 1.00 82.25 250 SER A CA 1
ATOM 2062 C C . SER A 1 250 ? -12.978 -5.036 -1.032 1.00 82.25 250 SER A C 1
ATOM 2064 O O . SER A 1 250 ? -13.025 -5.004 -2.261 1.00 82.25 250 SER A O 1
ATOM 2066 N N . ASP A 1 251 ? -13.840 -5.743 -0.299 1.00 81.19 251 ASP A N 1
ATOM 2067 C CA . ASP A 1 251 ? -15.067 -6.364 -0.816 1.00 81.19 251 ASP A CA 1
ATOM 2068 C C . ASP A 1 251 ? -16.163 -5.348 -1.212 1.00 81.19 251 ASP A C 1
ATOM 2070 O O . ASP A 1 251 ? -17.254 -5.730 -1.633 1.00 81.19 251 ASP A O 1
ATOM 2074 N N . ASN A 1 252 ? -15.871 -4.049 -1.103 1.00 77.38 252 ASN A N 1
ATOM 2075 C CA . ASN A 1 252 ? -16.749 -2.951 -1.469 1.00 77.38 252 ASN A CA 1
ATOM 2076 C C . ASN A 1 252 ? -16.356 -2.285 -2.801 1.00 77.38 252 ASN A C 1
ATOM 2078 O O . ASN A 1 252 ? -15.321 -1.620 -2.899 1.00 77.38 252 ASN A O 1
ATOM 2082 N N . ASP A 1 253 ? -17.245 -2.357 -3.795 1.00 68.44 253 ASP A N 1
ATOM 2083 C CA . ASP A 1 253 ? -17.031 -1.766 -5.124 1.00 68.44 253 ASP A CA 1
ATOM 2084 C C . ASP A 1 253 ? -16.819 -0.243 -5.099 1.00 68.44 253 ASP A C 1
ATOM 2086 O O . ASP A 1 253 ? -16.043 0.286 -5.896 1.00 68.44 253 ASP A O 1
ATOM 2090 N N . TYR A 1 254 ? -17.469 0.481 -4.177 1.00 67.75 254 TYR A N 1
ATOM 2091 C CA . TYR A 1 254 ? -17.297 1.931 -4.052 1.00 67.75 254 TYR A CA 1
ATOM 2092 C C . TYR A 1 254 ? -15.867 2.275 -3.634 1.00 67.75 254 TYR A C 1
ATOM 2094 O O . TYR A 1 254 ? -15.253 3.128 -4.276 1.00 67.75 254 TYR A O 1
ATOM 2102 N N . LEU A 1 255 ? -15.299 1.576 -2.646 1.00 66.19 255 LEU A N 1
ATOM 2103 C CA . LEU A 1 255 ? -13.895 1.782 -2.287 1.00 66.19 255 LEU A CA 1
ATOM 2104 C C . LEU A 1 255 ? -12.972 1.469 -3.461 1.00 66.19 255 LEU A C 1
ATOM 2106 O O . LEU A 1 255 ? -12.144 2.305 -3.797 1.00 66.19 255 LEU A O 1
ATOM 2110 N N . ASN A 1 256 ? -13.171 0.345 -4.148 1.00 64.81 256 ASN A N 1
ATOM 2111 C CA . ASN A 1 256 ? -12.354 -0.007 -5.313 1.00 64.81 256 ASN A CA 1
ATOM 2112 C C . ASN A 1 256 ? -12.440 1.057 -6.433 1.00 64.81 256 ASN A C 1
ATOM 2114 O O . ASN A 1 256 ? -11.471 1.258 -7.162 1.00 64.81 256 ASN A O 1
ATOM 2118 N N . SER A 1 257 ? -13.564 1.781 -6.536 1.00 58.66 257 SER A N 1
ATOM 2119 C CA . SER A 1 257 ? -13.790 2.823 -7.550 1.00 58.66 257 SER A CA 1
ATOM 2120 C C . SER A 1 257 ? -13.235 4.217 -7.213 1.00 58.66 257 SER A C 1
ATOM 2122 O O . SER A 1 257 ? -12.799 4.911 -8.127 1.00 58.66 257 SER A O 1
ATOM 2124 N N . ILE A 1 258 ? -13.205 4.639 -5.937 1.00 54.44 258 ILE A N 1
ATOM 2125 C CA . ILE A 1 258 ? -12.711 5.978 -5.524 1.00 54.44 258 ILE A CA 1
ATOM 2126 C C . ILE A 1 258 ? -11.241 6.181 -5.900 1.00 54.44 258 ILE A C 1
ATOM 2128 O O . ILE A 1 258 ? -10.802 7.303 -6.160 1.00 54.44 258 ILE A O 1
ATOM 2132 N N . TYR A 1 259 ? -10.460 5.104 -5.876 1.00 53.38 259 TYR A N 1
ATOM 2133 C CA . TYR A 1 259 ? -9.011 5.207 -5.942 1.00 53.38 259 TYR A CA 1
ATOM 2134 C C . TYR A 1 259 ? -8.444 5.110 -7.355 1.00 53.38 259 TYR A C 1
ATOM 2136 O O . TYR A 1 259 ? -7.308 5.522 -7.533 1.00 53.38 259 TYR A O 1
ATOM 2144 N N . LEU A 1 260 ? -9.198 4.677 -8.369 1.00 42.47 260 LEU A N 1
ATOM 2145 C CA . LEU A 1 260 ? -8.681 4.652 -9.747 1.00 42.47 260 LEU A CA 1
ATOM 2146 C C . LEU A 1 260 ? -8.353 6.062 -10.284 1.00 42.47 260 LEU A C 1
ATOM 2148 O O . LEU A 1 260 ? -7.426 6.201 -11.073 1.00 42.47 260 LEU A O 1
ATOM 2152 N N . ASP A 1 261 ? -9.035 7.109 -9.798 1.00 34.81 261 ASP A N 1
ATOM 2153 C CA . ASP A 1 261 ? -8.827 8.499 -10.244 1.00 34.81 261 ASP A CA 1
ATOM 2154 C C . ASP A 1 261 ? -7.746 9.269 -9.445 1.00 34.81 261 ASP A C 1
ATOM 2156 O O . ASP A 1 261 ? -7.308 10.335 -9.873 1.00 34.81 261 ASP A O 1
ATOM 2160 N N . ASN A 1 262 ? -7.308 8.757 -8.283 1.00 37.75 262 ASN A N 1
ATOM 2161 C CA . ASN A 1 262 ? -6.321 9.403 -7.390 1.00 37.75 262 ASN A CA 1
ATOM 2162 C C . ASN A 1 262 ? -5.114 8.510 -7.039 1.00 37.75 262 ASN A C 1
ATOM 2164 O O . ASN A 1 262 ? -4.225 8.934 -6.296 1.00 37.75 262 ASN A O 1
ATOM 2168 N N . GLN A 1 263 ? -5.068 7.274 -7.539 1.00 45.09 263 GLN A N 1
ATOM 2169 C CA . GLN A 1 263 ? -3.884 6.426 -7.474 1.00 45.09 263 GLN A CA 1
ATOM 2170 C C . GLN A 1 263 ? -2.837 7.019 -8.411 1.00 45.09 263 GLN A C 1
ATOM 2172 O O . GLN A 1 263 ? -2.890 6.836 -9.624 1.00 45.09 263 GLN A O 1
ATOM 2177 N N . LEU A 1 264 ? -1.862 7.734 -7.846 1.00 42.47 264 LEU A N 1
ATOM 2178 C CA . LEU A 1 264 ? -0.585 7.911 -8.526 1.00 42.47 264 LEU A CA 1
ATOM 2179 C C . LEU A 1 264 ? -0.105 6.506 -8.904 1.00 42.47 264 LEU A C 1
ATOM 2181 O O . LEU A 1 264 ? 0.046 5.658 -8.018 1.00 42.47 264 LEU A O 1
ATOM 2185 N N . CYS A 1 265 ? 0.016 6.259 -10.212 1.00 42.75 265 CYS A N 1
ATOM 2186 C CA . CYS A 1 265 ? 0.384 4.970 -10.787 1.00 42.75 265 CYS A CA 1
ATOM 2187 C C . CYS A 1 265 ? 1.462 4.298 -9.947 1.00 42.75 265 CYS A C 1
ATOM 2189 O O . CYS A 1 265 ? 2.519 4.862 -9.643 1.00 42.75 265 CYS A O 1
ATOM 2191 N N . ILE A 1 266 ? 1.167 3.080 -9.520 1.00 48.72 266 ILE A N 1
ATOM 2192 C CA . ILE A 1 266 ? 2.118 2.294 -8.765 1.00 48.72 266 ILE A CA 1
ATOM 2193 C C . ILE A 1 266 ? 2.979 1.613 -9.796 1.00 48.72 266 ILE A C 1
ATOM 2195 O O . ILE A 1 266 ? 2.589 0.569 -10.297 1.00 48.72 266 ILE A O 1
ATOM 2199 N N . THR A 1 267 ? 4.181 2.145 -10.022 1.00 47.81 267 THR A N 1
ATOM 2200 C CA . THR A 1 267 ? 5.180 1.615 -10.972 1.00 47.81 267 THR A CA 1
ATOM 2201 C C . THR A 1 267 ? 5.545 0.131 -10.748 1.00 47.81 267 THR A C 1
ATOM 2203 O O . THR A 1 267 ? 6.418 -0.406 -11.415 1.00 47.81 267 THR A O 1
ATOM 2206 N N . PHE A 1 268 ? 4.957 -0.534 -9.750 1.00 49.53 268 PHE A N 1
ATOM 2207 C CA . PHE A 1 268 ? 5.259 -1.898 -9.343 1.00 49.53 268 PHE A CA 1
ATOM 2208 C C . PHE A 1 268 ? 4.039 -2.831 -9.219 1.00 49.53 268 PHE A C 1
ATOM 2210 O O . PHE A 1 268 ? 4.213 -4.050 -9.186 1.00 49.53 268 PHE A O 1
ATOM 2217 N N . ILE A 1 269 ? 2.807 -2.312 -9.115 1.00 57.62 269 ILE A N 1
ATOM 2218 C CA . ILE A 1 269 ? 1.623 -3.174 -8.966 1.00 57.62 269 ILE A CA 1
ATOM 2219 C C . ILE A 1 269 ? 1.061 -3.467 -10.351 1.00 57.62 269 ILE A C 1
ATOM 2221 O O . ILE A 1 269 ? 0.345 -2.671 -10.942 1.00 57.62 269 ILE A O 1
ATOM 2225 N N . THR A 1 270 ? 1.398 -4.651 -10.858 1.00 62.41 270 THR A N 1
ATOM 2226 C CA . THR A 1 270 ? 0.859 -5.168 -12.116 1.00 62.41 270 THR A CA 1
ATOM 2227 C C . THR A 1 270 ? -0.589 -5.620 -11.954 1.00 62.41 270 THR A C 1
ATOM 2229 O O . THR A 1 270 ? -1.042 -5.941 -10.851 1.00 62.41 270 THR A O 1
ATOM 2232 N N . LYS A 1 271 ? -1.296 -5.785 -13.076 1.00 66.12 271 LYS A N 1
ATOM 2233 C CA . LYS A 1 271 ? -2.607 -6.448 -13.102 1.00 66.12 271 LYS A CA 1
ATOM 2234 C C . LYS A 1 271 ? -2.592 -7.806 -12.381 1.00 66.12 271 LYS A C 1
ATOM 2236 O O . LYS A 1 271 ? -3.503 -8.080 -11.610 1.00 66.12 271 LYS A O 1
ATOM 2241 N N . LYS A 1 272 ? -1.531 -8.611 -12.549 1.00 71.88 272 LYS A N 1
ATOM 2242 C CA . LYS A 1 272 ? -1.379 -9.914 -11.869 1.00 71.88 272 LYS A CA 1
ATOM 2243 C C . LYS A 1 272 ? -1.322 -9.757 -10.341 1.00 71.88 272 LYS A C 1
ATOM 2245 O O . LYS A 1 272 ? -1.910 -10.553 -9.617 1.00 71.88 272 LYS A O 1
ATOM 2250 N N . ALA A 1 273 ? -0.621 -8.735 -9.844 1.00 75.56 273 ALA A N 1
ATOM 2251 C CA . ALA A 1 273 ? -0.549 -8.425 -8.416 1.00 75.56 273 ALA A CA 1
ATOM 2252 C C . ALA A 1 273 ? -1.896 -7.934 -7.867 1.00 75.56 273 ALA A C 1
ATOM 2254 O O . ALA A 1 273 ? -2.286 -8.318 -6.767 1.00 75.56 273 ALA A O 1
ATOM 2255 N N . TYR A 1 274 ? -2.612 -7.119 -8.646 1.00 75.25 274 TYR A N 1
ATOM 2256 C CA . TYR A 1 274 ? -3.942 -6.625 -8.296 1.00 75.25 274 TYR A CA 1
ATOM 2257 C C . TYR A 1 274 ? -4.969 -7.763 -8.237 1.00 75.25 274 TYR A C 1
ATOM 2259 O O . TYR A 1 274 ? -5.653 -7.910 -7.233 1.00 75.25 274 TYR A O 1
ATOM 2267 N N . GLU A 1 275 ? -5.013 -8.639 -9.245 1.00 77.81 275 GLU A N 1
ATOM 2268 C CA . GLU A 1 275 ? -5.854 -9.847 -9.238 1.00 77.81 275 GLU A CA 1
ATOM 2269 C C . GLU A 1 275 ? -5.538 -10.737 -8.028 1.00 77.81 275 GLU A C 1
ATOM 2271 O O . GLU A 1 275 ? -6.446 -11.151 -7.305 1.00 77.81 275 GLU A O 1
ATOM 2276 N N . LYS A 1 276 ? -4.248 -10.948 -7.729 1.00 85.62 276 LYS A N 1
ATOM 2277 C CA . LYS A 1 276 ? -3.832 -11.709 -6.545 1.00 85.62 276 LYS A CA 1
ATOM 2278 C C . LYS A 1 276 ? -4.257 -11.045 -5.232 1.00 85.62 276 LYS A C 1
ATOM 2280 O O . LYS A 1 276 ? -4.568 -11.744 -4.273 1.00 85.62 276 LYS A O 1
ATOM 2285 N N . ALA A 1 277 ? -4.298 -9.716 -5.175 1.00 83.50 277 ALA A N 1
ATOM 2286 C CA . ALA A 1 277 ? -4.765 -8.975 -4.009 1.00 83.50 277 ALA A CA 1
ATOM 2287 C C . ALA A 1 277 ? -6.251 -9.247 -3.704 1.00 83.50 277 ALA A C 1
ATOM 2289 O O . ALA A 1 277 ? -6.616 -9.359 -2.536 1.00 83.50 277 ALA A O 1
ATOM 2290 N N . PHE A 1 278 ? -7.095 -9.432 -4.724 1.00 83.19 278 PHE A N 1
ATOM 2291 C CA . PHE A 1 278 ? -8.490 -9.838 -4.506 1.00 83.19 278 PHE A CA 1
ATOM 2292 C C . PHE A 1 278 ? -8.614 -11.264 -3.979 1.00 83.19 278 PHE A C 1
ATOM 2294 O O . PHE A 1 278 ? -9.476 -11.514 -3.146 1.00 83.19 278 PHE A O 1
ATOM 2301 N N . GLU A 1 279 ? -7.738 -12.186 -4.385 1.00 86.25 279 GLU A N 1
ATOM 2302 C CA . GLU A 1 279 ? -7.717 -13.529 -3.788 1.00 86.25 279 GLU A CA 1
ATOM 2303 C C . GLU A 1 279 ? -7.371 -13.472 -2.291 1.00 86.25 279 GLU A C 1
ATOM 2305 O O . GLU A 1 279 ? -7.953 -14.198 -1.491 1.00 86.25 279 GLU A O 1
ATOM 2310 N N . ILE A 1 280 ? -6.470 -12.567 -1.885 1.00 86.94 280 ILE A N 1
ATOM 2311 C CA . ILE A 1 280 ? -6.120 -12.373 -0.469 1.00 86.94 280 ILE A CA 1
ATOM 2312 C C . ILE A 1 280 ? -7.339 -11.930 0.360 1.00 86.94 280 ILE A C 1
ATOM 2314 O O . ILE A 1 280 ? -7.436 -12.325 1.522 1.00 86.94 280 ILE A O 1
ATOM 2318 N N . LEU A 1 281 ? -8.288 -11.167 -0.208 1.00 85.94 281 LEU A N 1
ATOM 2319 C CA . LEU A 1 281 ? -9.503 -10.754 0.515 1.00 85.94 281 LEU A CA 1
ATOM 2320 C C . LEU A 1 281 ? -10.296 -11.947 1.044 1.00 85.94 281 LEU A C 1
ATOM 2322 O O . LEU A 1 281 ? -10.879 -11.855 2.122 1.00 85.94 281 LEU A O 1
ATOM 2326 N N . GLU A 1 282 ? -10.338 -13.065 0.317 1.00 82.50 282 GLU A N 1
ATOM 2327 C CA . GLU A 1 282 ? -11.102 -14.236 0.755 1.00 82.50 282 GLU A CA 1
ATOM 2328 C C . GLU A 1 282 ? -10.600 -14.763 2.104 1.00 82.50 282 GLU A C 1
ATOM 2330 O O . GLU A 1 282 ? -11.408 -15.183 2.938 1.00 82.50 282 GLU A O 1
ATOM 2335 N N . ASP A 1 283 ? -9.301 -14.617 2.361 1.00 83.31 283 ASP A N 1
ATOM 2336 C CA . ASP A 1 283 ? -8.633 -15.143 3.541 1.00 83.31 283 ASP A CA 1
ATOM 2337 C C . ASP A 1 283 ? -8.390 -14.122 4.666 1.00 83.31 283 ASP A C 1
ATOM 2339 O O . ASP A 1 283 ? -7.831 -14.493 5.700 1.00 83.31 283 ASP A O 1
ATOM 2343 N N . ILE A 1 284 ? -8.722 -12.843 4.471 1.00 86.06 284 ILE A N 1
ATOM 2344 C CA . ILE A 1 284 ? -8.587 -11.827 5.523 1.00 86.06 284 ILE A CA 1
ATOM 2345 C C . ILE A 1 284 ? -9.827 -11.828 6.421 1.00 86.06 284 ILE A C 1
ATOM 2347 O O . ILE A 1 284 ? -10.964 -11.989 5.954 1.00 86.06 284 ILE A O 1
ATOM 2351 N N . ASP A 1 285 ? -9.579 -11.648 7.720 1.00 84.12 285 ASP A N 1
ATOM 2352 C CA . ASP A 1 285 ? -10.606 -11.536 8.750 1.00 84.12 285 ASP A CA 1
ATOM 2353 C C . ASP A 1 285 ? -11.492 -10.306 8.534 1.00 84.12 285 ASP A C 1
ATOM 2355 O O . ASP A 1 285 ? -11.045 -9.245 8.094 1.00 84.12 285 ASP A O 1
ATOM 2359 N N . GLU A 1 286 ? -12.772 -10.436 8.885 1.00 86.12 286 GLU A N 1
ATOM 2360 C CA . GLU A 1 286 ? -13.678 -9.295 8.835 1.00 86.12 286 GLU A CA 1
ATOM 2361 C C . GLU A 1 286 ? -13.304 -8.237 9.887 1.00 86.12 286 GLU A C 1
ATOM 2363 O O . GLU A 1 286 ? -12.955 -8.552 11.031 1.00 86.12 286 GLU A O 1
ATOM 2368 N N . LEU A 1 287 ? -13.459 -6.962 9.526 1.00 86.00 287 LEU A N 1
ATOM 2369 C CA . LEU A 1 287 ? -13.402 -5.862 10.468 1.00 86.00 287 LEU A CA 1
ATOM 2370 C C . LEU A 1 287 ? -14.521 -6.004 11.496 1.00 86.00 287 LEU A C 1
ATOM 2372 O O . LEU A 1 287 ? -15.706 -6.088 11.174 1.00 86.00 287 LEU A O 1
ATOM 2376 N N . THR A 1 288 ? -14.137 -5.981 12.765 1.00 87.56 288 THR A N 1
ATOM 2377 C CA . THR A 1 288 ? -15.059 -6.128 13.889 1.00 87.56 288 THR A CA 1
ATOM 2378 C C . THR A 1 288 ? -14.862 -5.004 14.887 1.00 87.56 288 THR A C 1
ATOM 2380 O O . THR A 1 288 ? -13.759 -4.501 15.085 1.00 87.56 288 THR A O 1
ATOM 2383 N N . ILE A 1 289 ? -15.941 -4.602 15.554 1.00 90.69 289 ILE A N 1
ATOM 2384 C CA . ILE A 1 289 ? -15.845 -3.694 16.697 1.00 90.69 289 ILE A CA 1
ATOM 2385 C C . ILE A 1 289 ? -15.287 -4.498 17.870 1.00 90.69 289 ILE A C 1
ATOM 2387 O O . ILE A 1 289 ? -15.962 -5.387 18.388 1.00 90.69 289 ILE A O 1
ATOM 2391 N N . ILE A 1 290 ? -14.068 -4.176 18.302 1.00 92.69 290 ILE A N 1
ATOM 2392 C CA . ILE A 1 290 ? -13.430 -4.850 19.439 1.00 92.69 290 ILE A CA 1
ATOM 2393 C C . ILE A 1 290 ? -13.865 -4.245 20.777 1.00 92.69 290 ILE A C 1
ATOM 2395 O O . ILE A 1 290 ? -13.894 -4.941 21.792 1.00 92.69 290 ILE A O 1
ATOM 2399 N N . LYS A 1 291 ? -14.250 -2.962 20.788 1.00 95.12 291 LYS A N 1
ATOM 2400 C CA . LYS A 1 291 ? -14.797 -2.276 21.963 1.00 95.12 291 LYS A CA 1
ATOM 2401 C C . LYS A 1 291 ? -15.672 -1.095 21.544 1.00 95.12 291 LYS A C 1
ATOM 2403 O O . LYS A 1 291 ? -15.359 -0.390 20.590 1.00 95.12 291 LYS A O 1
ATOM 2408 N N . SER A 1 292 ? -16.759 -0.876 22.279 1.00 93.12 292 SER A N 1
ATOM 2409 C CA . SER A 1 292 ? -17.637 0.287 22.130 1.00 93.12 292 SER A CA 1
ATOM 2410 C C . SER A 1 292 ? -17.771 0.993 23.474 1.00 93.12 292 SER A C 1
ATOM 2412 O O . SER A 1 292 ? -17.925 0.329 24.504 1.00 93.12 292 SER A O 1
ATOM 2414 N N . TRP A 1 293 ? -17.755 2.321 23.453 1.00 93.50 293 TRP A N 1
ATOM 2415 C CA . TRP A 1 293 ? -18.082 3.175 24.589 1.00 93.50 293 TRP A CA 1
ATOM 2416 C C . TRP A 1 293 ? -19.309 4.005 24.208 1.00 93.50 293 TRP A C 1
ATOM 2418 O O . TRP A 1 293 ? -19.270 4.803 23.272 1.00 93.50 293 TRP A O 1
ATOM 2428 N N . GLU A 1 294 ? -20.407 3.774 24.922 1.00 80.06 294 GLU A N 1
ATOM 2429 C CA . GLU A 1 294 ? -21.645 4.546 24.823 1.00 80.06 294 GLU A CA 1
ATOM 2430 C C . GLU A 1 294 ? -21.849 5.222 26.176 1.00 80.06 294 GLU A C 1
ATOM 2432 O O . GLU A 1 294 ? -21.776 4.561 27.216 1.00 80.06 294 GLU A O 1
ATOM 2437 N N . ASN A 1 295 ? -22.001 6.543 26.155 1.00 59.53 295 ASN A N 1
ATOM 2438 C CA . ASN A 1 295 ? -21.981 7.384 27.345 1.00 59.53 295 ASN A CA 1
ATOM 2439 C C . ASN A 1 295 ? -23.206 8.298 27.376 1.00 59.53 295 ASN A C 1
ATOM 2441 O O . ASN A 1 295 ? -23.322 9.149 26.463 1.00 59.53 295 ASN A O 1
#

Radius of gyration: 23.68 Å; chains: 1; bounding box: 69×36×63 Å

Secondary structure (DSSP, 8-state):
----------HHHHHHHHHHHHHHHHHHHHTT---TTS-EEEEE---SSPP-EEEEEETTEEEEEEEEEEESS--TTSEEEEETTEEEEEEEE----TTPPPPSEEEE-TTTTTTTT--EEEEE-----HHHHHHHHHHHHHHIIIIIIHHH--TT-EEEEEEEEEEEEEEE-TTSSEEEEEE-SEEEEEEEETTEEEEEEEEETTEEEEEEEEE---TT---GGGGGG-SSEEEEEE-SSSS-EEEEEES-HHHHHHTTTT----TT--HHHHHHHHHHHHHSPPP-EEEEEE-

Sequence (295 aa):
AGCNKKIVVNEETETLKIFAQSCAEEYLEINNLYDENKEYYISYPESEEPVYEYYLFCDENFLAKIELSYSEEIQYFLRSFKYKDGFITGTVIEENDKGIKMGSDKIYLNDSIEMNYITNIKVEKFELSEEQVNKMRQKAIDIVETDYLADNKENGIRYQLISPISFYVCSVAMDKETLLMKESNMHDYVLLKDGTPVFVIRLDATNDEQYSTSEYNNHFNIDFSKTENLKKVFMLVGGRYYYSNVIVISDNDYLNSIYLDNQLCITFITKKAYEKAFEILEDIDELTIIKSWEN